Protein AF-A0A1H5YD14-F1 (afdb_monomer)

pLDDT: mean 81.42, std 14.63, range [42.91, 96.88]

Solvent-accessible surface area (backbone atoms only — not comparable to full-atom values): 12191 Å² total; per-residue (Å²): 135,82,78,88,76,83,53,38,38,57,49,43,34,50,49,49,52,51,49,43,42,60,65,37,53,49,52,54,51,52,52,51,52,49,51,55,53,51,67,70,72,76,60,80,76,76,60,84,52,95,90,55,91,63,91,60,54,70,69,57,48,54,52,52,52,50,43,64,66,27,43,70,47,15,54,54,43,47,22,76,24,49,66,11,55,58,46,51,51,59,69,10,60,76,87,41,60,96,45,79,68,69,60,89,94,46,59,66,48,45,49,46,42,66,44,25,59,66,50,18,34,65,56,35,27,49,40,13,44,23,50,29,22,54,72,66,77,42,86,80,52,71,70,62,50,52,54,36,49,53,51,22,50,51,26,41,51,51,20,52,54,30,53,68,56,32,76,76,67,50,71,71,41,47,51,37,21,51,29,15,46,54,48,21,57,48,28,52,37,31,63,53,21,48,54,53,50,54,55,51,54,59,67,71,55,74,63,85,81,69,76,75,74,99,78,83,89,86,131

Nearest PDB structures (foldseek):
  2fic-assembly2_A  TM=2.401E-01  e=9.791E+00  Homo sapiens

Mean predicted aligned error: 9.72 Å

Foldseek 3Di:
DDPDDDFQLVVQLVVLVVVLCVLAVVVLVVLVVVLVVVVVVDDQPQPCPPPDRDNDDSLRSSQVVSCVSQQVSLLVLCLQQVQLVVVQCVVCPPPPPVDGDDDPSHDPSSRSSNCRSVSRSVLSSLLSQLVCLQVVVDPDDPVSLVVLVVLLVVLVVLLVVLVVVCVVPDPSSVSSSVSSVVSNVSSVSNVVSNVVVVVVVVVVPPPV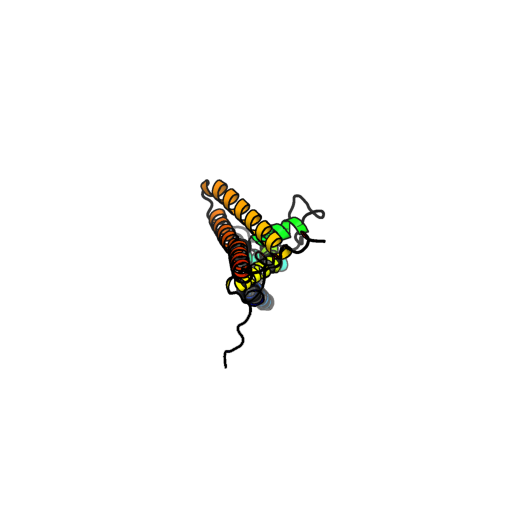VPPDDDDPPDD

Secondary structure (DSSP, 8-state):
-PPPPPPHHHHHHHHHHHHHIIIIIHHHHHHHHHHHHHHHTT-------TT------HHHHHHHHHHHHHHHHHHHHHHH-THHHHHHHHHHTTTTTTSPP--TTS-HHHHHHHHHHHHHHHHHHHHHHHHHHHTTSSPPPHHHHHHHHHHHHHHHHHHHHHHHHHTT--HHHHHHHHHHHHHHHHHTHHHHHHHHHHHHHHHH-SSTT------SS--

Sequence (219 aa):
MRAPRLPFSLLLPALDLALWVFLSLIPVTLYYFGFLADAQEDHRPVAVAQHEQLHVQPQEVAAQQLEVAMDWRSRTLMDINPPALGMETLVSIGPRWPEIWHPDAIALATWRALVYPLYALPAWWLAGIALDALFGRRRLHWLLFAGDIVLFLFCGLMAVAGSMISLQGDAADISRTIGCIVWSLLFAVAPVAWWRQRRRDARRDPLSGEAEPALDRLS

Structure (mmCIF, N/CA/C/O backbone):
data_AF-A0A1H5YD14-F1
#
_entry.id   AF-A0A1H5YD14-F1
#
loop_
_atom_site.group_PDB
_atom_site.id
_atom_site.type_symbol
_atom_site.label_atom_id
_atom_site.label_alt_id
_atom_site.label_comp_id
_atom_site.label_asym_id
_atom_site.label_entity_id
_atom_site.label_seq_id
_atom_site.pdbx_PDB_ins_code
_atom_site.Cartn_x
_atom_site.Cartn_y
_atom_site.Cartn_z
_atom_site.occupancy
_atom_site.B_iso_or_equiv
_atom_site.auth_seq_id
_atom_site.auth_comp_id
_atom_site.auth_asym_id
_atom_site.auth_atom_id
_atom_site.pdbx_PDB_model_num
ATOM 1 N N . MET A 1 1 ? -34.520 -11.232 2.370 1.00 59.44 1 MET A N 1
ATOM 2 C CA . MET A 1 1 ? -33.210 -11.870 2.639 1.00 59.44 1 MET A CA 1
ATOM 3 C C . MET A 1 1 ? -32.131 -10.821 2.404 1.00 59.44 1 MET A C 1
ATOM 5 O O . MET A 1 1 ? -32.158 -10.198 1.352 1.00 59.44 1 MET A O 1
ATOM 9 N N . ARG A 1 2 ? -31.263 -10.516 3.378 1.00 66.69 2 ARG A N 1
ATOM 10 C CA . ARG A 1 2 ? -30.151 -9.570 3.153 1.00 66.69 2 ARG A CA 1
ATOM 11 C C . ARG A 1 2 ? -28.991 -10.349 2.535 1.00 66.69 2 ARG A C 1
ATOM 13 O O . ARG A 1 2 ? -28.583 -11.347 3.117 1.00 66.69 2 ARG A O 1
ATOM 20 N N . ALA A 1 3 ? -28.497 -9.914 1.377 1.00 73.25 3 ALA A N 1
ATOM 21 C CA . ALA A 1 3 ? -27.325 -10.520 0.751 1.00 73.25 3 ALA A CA 1
ATOM 22 C C . ALA A 1 3 ? -26.122 -10.485 1.718 1.00 73.25 3 ALA A C 1
ATOM 24 O O . ALA A 1 3 ? -25.963 -9.487 2.439 1.00 73.25 3 ALA A O 1
ATOM 25 N N . PRO A 1 4 ? -25.291 -11.543 1.763 1.00 79.56 4 PRO A N 1
ATOM 26 C CA . PRO A 1 4 ? -24.082 -11.541 2.575 1.00 79.56 4 PRO A CA 1
ATOM 27 C C . PRO A 1 4 ? -23.170 -10.398 2.115 1.00 79.56 4 PRO A C 1
ATOM 29 O O . PRO A 1 4 ? -22.861 -10.267 0.933 1.00 79.56 4 PRO A O 1
ATOM 32 N N . ARG A 1 5 ? -22.780 -9.523 3.048 1.00 86.56 5 ARG A N 1
ATOM 33 C CA . ARG A 1 5 ? -21.860 -8.414 2.765 1.00 86.56 5 ARG A CA 1
ATOM 34 C C . ARG A 1 5 ? -20.426 -8.918 2.880 1.00 86.56 5 ARG A C 1
ATOM 36 O O . ARG A 1 5 ? -20.075 -9.498 3.904 1.00 86.56 5 ARG A O 1
ATOM 43 N N . LEU A 1 6 ? -19.615 -8.660 1.859 1.00 92.62 6 LEU A N 1
ATOM 44 C CA . LEU A 1 6 ? -18.198 -9.022 1.846 1.00 92.62 6 LEU A CA 1
ATOM 45 C C . LEU A 1 6 ? -17.434 -8.168 2.887 1.00 92.62 6 LEU A C 1
ATOM 47 O O . LEU A 1 6 ? -17.667 -6.954 2.951 1.00 92.62 6 LEU A O 1
ATOM 51 N N . PRO A 1 7 ? -16.589 -8.768 3.749 1.00 94.69 7 PRO A N 1
ATOM 52 C CA . PRO A 1 7 ? -15.842 -8.027 4.767 1.00 94.69 7 PRO A CA 1
ATOM 53 C C . PRO A 1 7 ? -14.763 -7.147 4.127 1.00 94.69 7 PRO A C 1
ATOM 55 O O . PRO A 1 7 ? -14.146 -7.530 3.129 1.00 94.69 7 PRO A O 1
ATOM 58 N N . PHE A 1 8 ? -14.508 -5.976 4.713 1.00 95.19 8 PHE A N 1
ATOM 59 C CA . PHE A 1 8 ? -13.497 -5.046 4.200 1.00 95.19 8 PHE A CA 1
ATOM 60 C C . PHE A 1 8 ? -12.088 -5.638 4.260 1.00 95.19 8 PHE A C 1
ATOM 62 O O . PHE A 1 8 ? -11.283 -5.358 3.375 1.00 95.19 8 PHE A O 1
ATOM 69 N N . SER A 1 9 ? -11.817 -6.517 5.232 1.00 94.88 9 SER A N 1
ATOM 70 C CA . SER A 1 9 ? -10.546 -7.246 5.317 1.00 94.88 9 SER A CA 1
ATOM 71 C C . SER A 1 9 ? -10.243 -8.103 4.085 1.00 94.88 9 SER A C 1
ATOM 73 O O . SER A 1 9 ? -9.085 -8.403 3.837 1.00 94.88 9 SER A O 1
ATOM 75 N N . LEU A 1 10 ? -11.260 -8.531 3.328 1.00 95.12 10 LEU A N 1
ATOM 76 C CA . LEU A 1 10 ? -11.072 -9.265 2.069 1.00 95.12 10 LEU A CA 1
ATOM 77 C C . LEU A 1 10 ? -11.197 -8.347 0.853 1.00 95.12 10 LEU A C 1
ATOM 79 O O . LEU A 1 10 ? -10.477 -8.524 -0.124 1.00 95.12 10 LEU A O 1
ATOM 83 N N . LEU A 1 11 ? -12.096 -7.362 0.921 1.00 96.00 11 LEU A N 1
ATOM 84 C CA . LEU A 1 11 ? -12.351 -6.450 -0.188 1.00 96.00 11 LEU A CA 1
ATOM 85 C C . LEU A 1 11 ? -11.132 -5.580 -0.516 1.00 96.00 11 LEU A C 1
ATOM 87 O O . LEU A 1 11 ? -10.795 -5.458 -1.686 1.00 96.00 11 LEU A O 1
ATOM 91 N N . LEU A 1 12 ? -10.474 -4.984 0.486 1.00 95.31 12 LEU A N 1
ATOM 92 C CA . LEU A 1 12 ? -9.362 -4.059 0.234 1.00 95.31 12 LEU A CA 1
ATOM 93 C C . LEU A 1 12 ? -8.140 -4.747 -0.399 1.00 95.31 12 LEU A C 1
ATOM 95 O O . LEU A 1 12 ? -7.706 -4.269 -1.444 1.00 95.31 12 LEU A O 1
ATOM 99 N N . PRO A 1 13 ? -7.635 -5.889 0.118 1.00 96.12 13 PRO A N 1
ATOM 100 C CA . PRO A 1 13 ? -6.569 -6.626 -0.565 1.00 96.12 13 PRO A CA 1
ATOM 101 C C . PRO A 1 13 ? -6.954 -7.068 -1.981 1.00 96.12 13 PRO A C 1
ATOM 103 O O . PRO A 1 13 ? -6.134 -7.017 -2.888 1.00 96.12 13 PRO A O 1
ATOM 106 N N . ALA A 1 14 ? -8.208 -7.485 -2.195 1.00 96.38 14 ALA A N 1
ATOM 107 C CA . ALA A 1 14 ? -8.670 -7.883 -3.523 1.00 96.38 14 ALA A CA 1
ATOM 108 C C . ALA A 1 14 ? -8.694 -6.704 -4.508 1.00 96.38 14 ALA A C 1
ATOM 110 O O . ALA A 1 14 ? -8.353 -6.880 -5.676 1.00 96.38 14 ALA A O 1
ATOM 111 N N . LEU A 1 15 ? -9.080 -5.509 -4.047 1.00 95.44 15 LEU A N 1
ATOM 112 C CA . LEU A 1 15 ? -9.046 -4.291 -4.855 1.00 95.44 15 LEU A CA 1
ATOM 113 C C . LEU A 1 15 ? -7.612 -3.877 -5.198 1.00 95.44 15 LEU A C 1
ATOM 115 O O . LEU A 1 15 ? -7.365 -3.531 -6.349 1.00 95.44 15 LEU A O 1
ATOM 119 N N . ASP A 1 16 ? -6.680 -3.952 -4.246 1.00 94.69 16 ASP A N 1
ATOM 120 C CA . ASP A 1 16 ? -5.261 -3.675 -4.500 1.00 94.69 16 ASP A CA 1
ATOM 121 C C . ASP A 1 16 ? -4.667 -4.661 -5.517 1.00 94.69 16 ASP A C 1
ATOM 123 O O . ASP A 1 16 ? -4.063 -4.246 -6.503 1.00 94.69 16 ASP A O 1
ATOM 127 N N . LEU A 1 17 ? -4.948 -5.960 -5.373 1.00 95.44 17 LEU A N 1
ATOM 128 C CA . LEU A 1 17 ? -4.532 -6.966 -6.353 1.00 95.44 17 LEU A CA 1
ATOM 129 C C . LEU A 1 17 ? -5.141 -6.718 -7.735 1.00 95.44 17 LEU A C 1
ATOM 131 O O . LEU A 1 17 ? -4.436 -6.817 -8.735 1.00 95.44 17 LEU A O 1
ATOM 135 N N . ALA A 1 18 ? -6.430 -6.380 -7.816 1.00 95.06 18 ALA A N 1
ATOM 136 C CA . ALA A 1 18 ? -7.076 -6.065 -9.089 1.00 95.06 18 ALA A CA 1
ATOM 137 C C . ALA A 1 18 ? -6.447 -4.828 -9.748 1.00 95.06 18 ALA A C 1
ATOM 139 O O . ALA A 1 18 ? -6.186 -4.835 -10.954 1.00 95.06 18 ALA A O 1
ATOM 140 N N . LEU A 1 19 ? -6.159 -3.794 -8.954 1.00 92.56 19 LEU A N 1
ATOM 141 C CA . LEU A 1 19 ? -5.471 -2.594 -9.411 1.00 92.56 19 LEU A CA 1
ATOM 142 C C . LEU A 1 19 ? -4.054 -2.922 -9.892 1.00 92.56 19 LEU A C 1
ATOM 144 O O . LEU A 1 19 ? -3.653 -2.451 -10.950 1.00 92.56 19 LEU A O 1
ATOM 148 N N . TRP A 1 20 ? -3.321 -3.772 -9.176 1.00 93.31 20 TRP A N 1
ATOM 149 C CA . TRP A 1 20 ? -1.994 -4.235 -9.573 1.00 93.31 20 TRP A CA 1
ATOM 150 C C . TRP A 1 20 ? -2.013 -5.037 -10.876 1.00 93.31 20 TRP A C 1
ATOM 152 O O . TRP A 1 20 ? -1.200 -4.779 -11.764 1.00 93.31 20 TRP A O 1
ATOM 162 N N . VAL A 1 21 ? -2.959 -5.967 -11.041 1.00 92.94 21 VAL A N 1
ATOM 163 C CA . VAL A 1 21 ? -3.112 -6.705 -12.303 1.00 92.94 21 VAL A CA 1
ATOM 164 C C . VAL A 1 21 ? -3.369 -5.732 -13.452 1.00 92.94 21 VAL A C 1
ATOM 166 O O . VAL A 1 21 ? -2.739 -5.841 -14.503 1.00 92.94 21 VAL A O 1
ATOM 169 N N . PHE A 1 22 ? -4.252 -4.755 -13.244 1.00 91.50 22 PHE A N 1
ATOM 170 C CA . PHE A 1 22 ? -4.603 -3.773 -14.263 1.00 91.50 22 PHE A CA 1
ATOM 171 C C . PHE A 1 22 ? -3.457 -2.810 -14.600 1.00 91.50 22 PHE A C 1
ATOM 173 O O . PHE A 1 22 ? -3.213 -2.531 -15.773 1.00 91.50 22 PHE A O 1
ATOM 180 N N . LEU A 1 23 ? -2.746 -2.305 -13.590 1.00 88.25 23 LEU A N 1
ATOM 181 C CA . LEU A 1 23 ? -1.693 -1.308 -13.769 1.00 88.25 23 LEU A CA 1
ATOM 182 C C . LEU A 1 23 ? -0.357 -1.917 -14.191 1.00 88.25 23 LEU A C 1
ATOM 184 O O . LEU A 1 23 ? 0.338 -1.286 -14.981 1.00 88.25 23 LEU A O 1
ATOM 188 N N . SER A 1 24 ? -0.009 -3.113 -13.713 1.00 86.31 24 SER A N 1
ATOM 189 C CA . SER A 1 24 ? 1.279 -3.762 -13.989 1.00 86.31 24 SER A CA 1
ATOM 190 C C . SER A 1 24 ? 1.132 -4.939 -14.942 1.00 86.31 24 SER A C 1
ATOM 192 O O . SER A 1 24 ? 1.636 -4.885 -16.061 1.00 86.31 24 SER A O 1
ATOM 194 N N . LEU A 1 25 ? 0.442 -6.009 -14.530 1.00 85.94 25 LEU A N 1
ATOM 195 C CA . LEU A 1 25 ? 0.506 -7.285 -15.253 1.00 85.94 25 LEU A CA 1
ATOM 196 C C . LEU A 1 25 ? -0.058 -7.191 -16.670 1.00 85.94 25 LEU A C 1
ATOM 198 O O . LEU A 1 25 ? 0.568 -7.707 -17.594 1.00 85.94 25 LEU A O 1
ATOM 202 N N . ILE A 1 26 ? -1.199 -6.524 -16.862 1.00 88.62 26 ILE A N 1
ATOM 203 C CA . ILE A 1 26 ? -1.804 -6.370 -18.191 1.00 88.62 26 ILE A CA 1
ATOM 204 C C . ILE A 1 26 ? -0.851 -5.616 -19.133 1.00 88.62 26 ILE A C 1
ATOM 206 O O . ILE A 1 26 ? -0.510 -6.184 -20.169 1.00 88.62 26 ILE A O 1
ATOM 210 N N . PRO A 1 27 ? -0.348 -4.408 -18.803 1.00 82.56 27 PRO A N 1
ATOM 211 C CA . PRO A 1 27 ? 0.615 -3.722 -19.658 1.00 82.56 27 PRO A CA 1
ATOM 212 C C . PRO A 1 27 ? 1.880 -4.532 -19.919 1.00 82.56 27 PRO A C 1
ATOM 214 O O . PRO A 1 27 ? 2.255 -4.661 -21.076 1.00 82.56 27 PRO A O 1
ATOM 217 N N . VAL A 1 28 ? 2.506 -5.119 -18.892 1.00 81.94 28 VAL A N 1
ATOM 218 C CA . VAL A 1 28 ? 3.713 -5.952 -19.066 1.00 81.94 28 VAL A CA 1
ATOM 219 C C . VAL A 1 28 ? 3.452 -7.081 -20.064 1.00 81.94 28 VAL A C 1
ATOM 221 O O . VAL A 1 28 ? 4.249 -7.306 -20.969 1.00 81.94 28 VAL A O 1
ATOM 224 N N . THR A 1 29 ? 2.306 -7.749 -19.935 1.00 84.06 29 THR A N 1
ATOM 225 C CA . THR A 1 29 ? 1.910 -8.858 -20.808 1.00 84.06 29 THR A CA 1
ATOM 226 C C . THR A 1 29 ? 1.660 -8.384 -22.240 1.00 84.06 29 THR A C 1
ATOM 228 O O . THR A 1 29 ? 2.146 -9.002 -23.183 1.00 84.06 29 THR A O 1
ATOM 231 N N . LEU A 1 30 ? 0.946 -7.267 -22.416 1.00 85.62 30 LEU A N 1
ATOM 232 C CA . LEU A 1 30 ? 0.690 -6.679 -23.734 1.00 85.62 30 LEU A CA 1
ATOM 233 C C . LEU A 1 30 ? 1.986 -6.226 -24.417 1.00 85.62 30 LEU A C 1
ATOM 235 O O . LEU A 1 30 ? 2.167 -6.501 -25.598 1.00 85.62 30 LEU A O 1
ATOM 239 N N . TYR A 1 31 ? 2.901 -5.591 -23.680 1.00 78.56 31 TYR A N 1
ATOM 240 C CA . TYR A 1 31 ? 4.213 -5.195 -24.199 1.00 78.56 31 TYR A CA 1
ATOM 241 C C . TYR A 1 31 ? 5.057 -6.406 -24.589 1.00 78.56 31 TYR A C 1
ATOM 243 O O . TYR A 1 31 ? 5.659 -6.410 -25.657 1.00 78.56 31 TYR A O 1
ATOM 251 N N . TYR A 1 32 ? 5.074 -7.447 -23.757 1.00 78.56 32 TYR A N 1
ATOM 252 C CA . TYR A 1 32 ? 5.816 -8.670 -24.044 1.00 78.56 32 TYR A CA 1
ATOM 253 C C . TYR A 1 32 ? 5.309 -9.365 -25.313 1.00 78.56 32 TYR A C 1
ATOM 255 O O . TYR A 1 32 ? 6.105 -9.732 -26.174 1.00 78.56 32 TYR A O 1
ATOM 263 N N . PHE A 1 33 ? 3.988 -9.507 -25.466 1.00 82.38 33 PHE A N 1
ATOM 264 C CA . PHE A 1 33 ? 3.414 -10.107 -26.671 1.00 82.38 33 PHE A CA 1
ATOM 265 C C . PHE A 1 33 ? 3.565 -9.223 -27.910 1.00 82.38 33 PHE A C 1
ATOM 267 O O . PHE A 1 33 ? 3.812 -9.761 -28.984 1.00 82.38 33 PHE A O 1
ATOM 274 N N . GLY A 1 34 ? 3.469 -7.897 -27.767 1.00 80.06 34 GLY A N 1
ATOM 275 C CA . GLY A 1 34 ? 3.762 -6.959 -28.854 1.00 80.06 34 GLY A CA 1
ATOM 276 C C . GLY A 1 34 ? 5.202 -7.103 -29.343 1.00 80.06 34 GLY A C 1
ATOM 277 O O . GLY A 1 34 ? 5.430 -7.312 -30.527 1.00 80.06 34 GLY A O 1
ATOM 278 N N . PHE A 1 35 ? 6.164 -7.133 -28.418 1.00 73.88 35 PHE A N 1
ATOM 279 C CA . PHE A 1 35 ? 7.569 -7.356 -28.752 1.00 73.88 35 PHE A CA 1
ATOM 280 C C . PHE A 1 35 ? 7.810 -8.712 -29.429 1.00 73.88 35 PHE A C 1
ATOM 282 O O . PHE A 1 35 ? 8.570 -8.792 -30.390 1.00 73.88 35 PHE A O 1
ATOM 289 N N . LEU A 1 36 ? 7.174 -9.787 -28.948 1.00 76.62 36 LEU A N 1
ATOM 290 C CA . LEU A 1 36 ? 7.289 -11.104 -29.581 1.00 76.62 36 LEU A CA 1
ATOM 291 C C . LEU A 1 36 ? 6.725 -11.119 -31.005 1.00 76.62 36 LEU A C 1
ATOM 293 O O . LEU A 1 36 ? 7.307 -11.782 -31.860 1.00 76.62 36 LEU A O 1
ATOM 297 N N . ALA A 1 37 ? 5.619 -10.415 -31.252 1.00 79.81 37 ALA A N 1
ATOM 298 C CA . ALA A 1 37 ? 5.043 -10.287 -32.586 1.00 79.81 37 ALA A CA 1
ATOM 299 C C . ALA A 1 37 ? 5.985 -9.508 -33.521 1.00 79.81 37 ALA A C 1
ATOM 301 O O . ALA A 1 37 ? 6.332 -10.012 -34.587 1.00 79.81 37 ALA A O 1
ATOM 302 N N . ASP A 1 38 ? 6.495 -8.356 -33.074 1.00 71.88 38 ASP A N 1
ATOM 303 C CA . ASP A 1 38 ? 7.422 -7.521 -33.852 1.00 71.88 38 ASP A CA 1
ATOM 304 C C . ASP A 1 38 ? 8.747 -8.247 -34.150 1.00 71.88 38 ASP A C 1
ATOM 306 O O . ASP A 1 38 ? 9.309 -8.134 -35.239 1.00 71.88 38 ASP A O 1
ATOM 310 N N . ALA A 1 39 ? 9.246 -9.042 -33.198 1.00 68.94 39 ALA A N 1
ATOM 311 C CA . ALA A 1 39 ? 10.466 -9.828 -33.367 1.00 68.94 39 ALA A CA 1
ATOM 312 C C . ALA A 1 39 ? 10.313 -10.980 -34.379 1.00 68.94 39 ALA A C 1
ATOM 314 O O . ALA A 1 39 ? 11.318 -11.444 -34.920 1.00 68.94 39 ALA A O 1
ATOM 315 N N . GLN A 1 40 ? 9.087 -11.454 -34.631 1.00 70.88 40 GLN A N 1
ATOM 316 C CA . GLN A 1 40 ? 8.805 -12.499 -35.621 1.00 70.88 40 GLN A CA 1
ATOM 317 C C . GLN A 1 40 ? 8.666 -11.956 -37.053 1.00 70.88 40 GLN A C 1
ATOM 319 O O . GLN A 1 40 ? 8.863 -12.723 -37.993 1.00 70.88 40 GLN A O 1
ATOM 324 N N . GLU A 1 41 ? 8.378 -10.662 -37.233 1.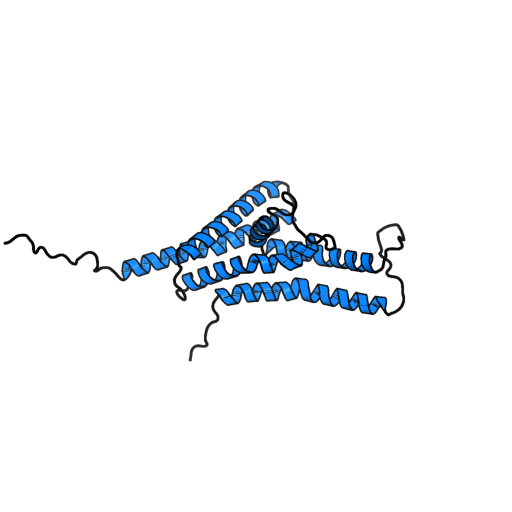00 69.75 41 GLU A N 1
ATOM 325 C CA . GLU A 1 41 ? 8.168 -10.030 -38.550 1.00 69.75 41 GLU A CA 1
ATOM 326 C C . GLU A 1 41 ? 9.453 -9.486 -39.224 1.00 69.75 41 GLU A C 1
ATOM 328 O O . GLU A 1 41 ? 9.395 -8.915 -40.309 1.00 69.75 41 GLU A O 1
ATOM 333 N N . ASP A 1 42 ? 10.635 -9.761 -38.661 1.00 55.62 42 ASP A N 1
ATOM 334 C CA . ASP A 1 42 ? 11.942 -9.647 -39.337 1.00 55.62 42 ASP A CA 1
ATOM 335 C C . ASP A 1 42 ? 12.472 -8.230 -39.643 1.00 55.62 42 ASP A C 1
ATOM 337 O O . ASP A 1 42 ? 13.211 -8.050 -40.609 1.00 55.62 42 ASP A O 1
ATOM 341 N N . HIS A 1 43 ? 12.217 -7.213 -38.807 1.00 50.56 43 HIS A N 1
ATOM 342 C CA . HIS A 1 43 ? 12.961 -5.939 -38.853 1.00 50.56 43 HIS A CA 1
ATOM 343 C C . HIS A 1 43 ? 13.569 -5.594 -37.484 1.00 50.56 43 HIS A C 1
ATOM 345 O O . HIS A 1 43 ? 12.878 -5.470 -36.479 1.00 50.56 43 HIS A O 1
ATOM 351 N N . ARG A 1 44 ? 14.906 -5.463 -37.460 1.00 52.44 44 ARG A N 1
ATOM 352 C CA . ARG A 1 44 ? 15.747 -5.171 -36.283 1.00 52.44 44 ARG A CA 1
ATOM 353 C C . ARG A 1 44 ? 15.088 -4.156 -35.334 1.00 52.44 44 ARG A C 1
ATOM 355 O O . ARG A 1 44 ? 14.704 -3.085 -35.808 1.00 52.44 44 ARG A O 1
ATOM 362 N N . PRO A 1 45 ? 15.044 -4.410 -34.013 1.00 48.62 45 PRO A N 1
ATOM 363 C CA . PRO A 1 45 ? 14.534 -3.429 -33.069 1.00 48.62 45 PRO A CA 1
ATOM 364 C C . PRO A 1 45 ? 15.485 -2.225 -33.044 1.00 48.62 45 PRO A C 1
ATOM 366 O O . PRO A 1 45 ? 16.568 -2.273 -32.463 1.00 48.62 45 PRO A O 1
ATOM 369 N N . VAL A 1 46 ? 15.110 -1.142 -33.725 1.00 48.00 46 VAL A N 1
ATOM 370 C CA . VAL A 1 46 ? 15.823 0.134 -33.643 1.00 48.00 46 VAL A CA 1
ATOM 371 C C . VAL A 1 46 ? 15.425 0.775 -32.320 1.00 48.00 46 VAL A C 1
ATOM 373 O O . VAL A 1 46 ? 14.359 1.377 -32.200 1.00 48.00 46 VAL A O 1
ATOM 376 N N . ALA A 1 47 ? 16.282 0.648 -31.310 1.00 48.03 47 ALA A N 1
ATOM 377 C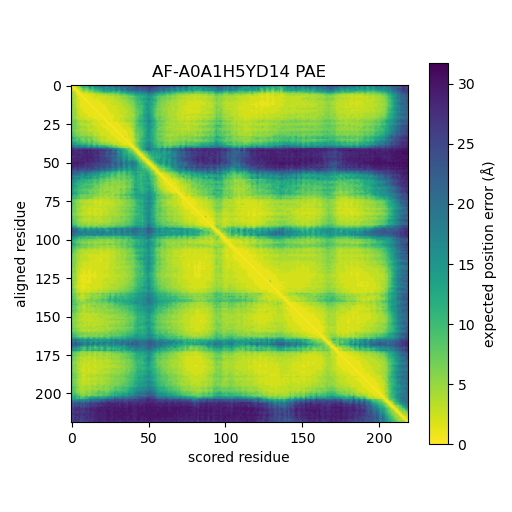 CA . ALA A 1 47 ? 16.212 1.529 -30.157 1.00 48.03 47 ALA A CA 1
ATOM 378 C C . ALA A 1 47 ? 16.550 2.947 -30.639 1.00 48.03 47 ALA A C 1
ATOM 380 O O . ALA A 1 47 ? 17.693 3.245 -30.980 1.00 48.03 47 ALA A O 1
ATOM 381 N N . VAL A 1 48 ? 15.550 3.829 -30.706 1.00 45.00 48 VAL A N 1
ATOM 382 C CA . VAL A 1 48 ? 15.775 5.260 -30.943 1.00 45.00 48 VAL A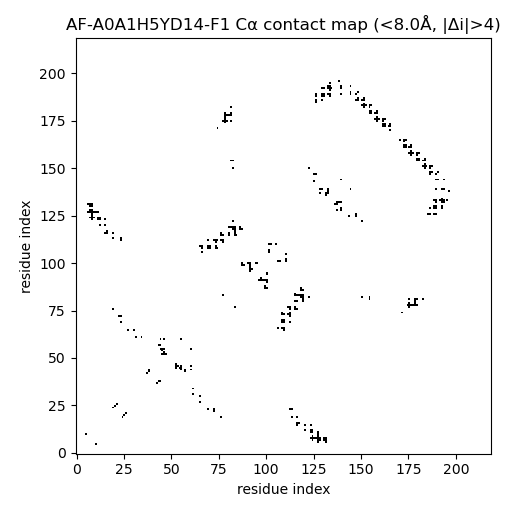 CA 1
ATOM 383 C C . VAL A 1 48 ? 16.257 5.873 -29.628 1.00 45.00 48 VAL A C 1
ATOM 385 O O . VAL A 1 48 ? 15.511 6.544 -28.918 1.00 45.00 48 VAL A O 1
ATOM 388 N N . ALA A 1 49 ? 17.516 5.613 -29.279 1.00 44.53 49 ALA A N 1
ATOM 389 C CA . ALA A 1 49 ? 18.247 6.485 -28.376 1.00 44.53 49 ALA A CA 1
ATOM 390 C C . ALA A 1 49 ? 18.602 7.740 -29.180 1.00 44.53 49 ALA A C 1
ATOM 392 O O . ALA A 1 49 ? 19.162 7.658 -30.274 1.00 44.53 49 ALA A O 1
ATOM 393 N N . GLN A 1 50 ? 18.189 8.903 -28.684 1.00 44.62 50 GLN A N 1
ATOM 394 C CA . GLN A 1 50 ? 18.431 10.190 -29.323 1.00 44.62 50 GLN A CA 1
ATOM 395 C C . GLN A 1 50 ? 19.934 10.327 -29.660 1.00 44.62 50 GLN A C 1
ATOM 397 O O . GLN A 1 50 ? 20.736 10.542 -28.766 1.00 44.62 50 GLN A O 1
ATOM 402 N N . HIS A 1 51 ? 20.272 10.224 -30.953 1.00 42.91 51 HIS A N 1
ATOM 403 C CA . HIS A 1 51 ? 21.545 10.574 -31.620 1.00 42.91 51 HIS A CA 1
ATOM 404 C C . HIS A 1 51 ? 22.587 9.492 -31.989 1.00 42.91 51 HIS A C 1
ATOM 406 O O . HIS A 1 51 ? 23.456 9.829 -32.788 1.00 42.91 51 HIS A O 1
ATOM 412 N N . GLU A 1 52 ? 22.487 8.211 -31.612 1.00 48.00 52 GLU A N 1
ATOM 413 C CA . GLU A 1 52 ? 23.408 7.177 -32.145 1.00 48.00 52 GLU A CA 1
ATOM 414 C C . GLU A 1 52 ? 22.715 5.834 -32.420 1.00 48.00 52 GLU A C 1
ATOM 416 O O . GLU A 1 52 ? 22.007 5.288 -31.575 1.00 48.00 52 GLU A O 1
ATOM 421 N N . GLN A 1 53 ? 22.936 5.276 -33.618 1.00 46.44 53 GLN A N 1
ATOM 422 C CA . GLN A 1 53 ? 22.485 3.932 -33.995 1.00 46.44 53 GLN A CA 1
ATOM 423 C C . GLN A 1 53 ? 23.371 2.873 -33.325 1.00 46.44 53 GLN A C 1
ATOM 425 O O . GLN A 1 53 ? 24.237 2.268 -33.957 1.00 46.44 53 GLN A O 1
ATOM 430 N N . LEU A 1 54 ? 23.161 2.637 -32.034 1.00 52.66 54 LEU A N 1
ATOM 431 C CA . LEU A 1 54 ? 23.763 1.504 -31.339 1.00 52.66 54 LEU A CA 1
ATOM 432 C C . LEU A 1 54 ? 23.057 0.211 -31.772 1.00 52.66 54 LEU A C 1
ATOM 434 O O . LEU A 1 54 ? 21.829 0.119 -31.764 1.00 52.66 54 LEU A O 1
ATOM 438 N N . HIS A 1 55 ? 23.829 -0.803 -32.173 1.00 52.91 55 HIS A N 1
ATOM 439 C CA . HIS A 1 55 ? 23.327 -2.175 -32.294 1.00 52.91 55 HIS A CA 1
ATOM 440 C C . HIS A 1 55 ? 23.071 -2.715 -30.885 1.00 52.91 55 HIS A C 1
ATOM 442 O O . HIS A 1 55 ? 23.942 -3.328 -30.277 1.00 52.91 55 HIS A O 1
ATOM 448 N N . VAL A 1 56 ? 21.885 -2.429 -30.359 1.00 55.88 56 VAL A N 1
ATOM 449 C CA . VAL A 1 56 ? 21.417 -2.934 -29.068 1.00 55.88 56 VAL A CA 1
ATOM 450 C C . VAL A 1 56 ? 20.903 -4.359 -29.268 1.00 55.88 56 VAL A C 1
ATOM 452 O O . VAL A 1 56 ? 20.195 -4.638 -30.243 1.00 55.88 56 VAL A O 1
ATOM 455 N N . GLN A 1 57 ? 21.272 -5.284 -28.380 1.00 62.78 57 GLN A N 1
ATOM 456 C CA . GLN A 1 57 ? 20.766 -6.652 -28.474 1.00 62.78 57 GLN A CA 1
ATOM 457 C C . GLN A 1 57 ? 19.238 -6.644 -28.284 1.00 62.78 57 GLN A C 1
ATOM 459 O O . GLN A 1 57 ? 18.742 -5.916 -27.426 1.00 62.78 57 GLN A O 1
ATOM 464 N N . PRO A 1 58 ? 18.454 -7.465 -29.008 1.00 62.59 58 PRO A N 1
ATOM 465 C CA . PRO A 1 58 ? 16.991 -7.470 -28.886 1.00 62.59 58 PRO A CA 1
ATOM 466 C C . PRO A 1 58 ? 16.480 -7.636 -27.444 1.00 62.59 58 PRO A C 1
ATOM 468 O O . PRO A 1 58 ? 15.455 -7.069 -27.077 1.00 62.59 58 PRO A O 1
ATOM 471 N N . GLN A 1 59 ? 17.223 -8.371 -26.609 1.00 64.62 59 GLN A N 1
ATOM 472 C CA . GLN A 1 59 ? 16.918 -8.559 -25.187 1.00 64.62 59 GLN A CA 1
ATOM 473 C C . GLN A 1 59 ? 17.068 -7.265 -24.372 1.00 64.62 59 GLN A C 1
ATOM 475 O O . GLN A 1 59 ? 16.254 -6.991 -23.492 1.00 64.62 59 GLN A O 1
ATOM 480 N N . GLU A 1 60 ? 18.073 -6.451 -24.690 1.00 67.19 60 GLU A N 1
ATOM 481 C CA . GLU A 1 60 ? 18.325 -5.161 -24.043 1.00 67.19 60 GLU A CA 1
ATOM 482 C C . GLU A 1 60 ? 17.255 -4.135 -24.452 1.00 67.19 60 GLU A C 1
ATOM 484 O O . GLU A 1 60 ? 16.766 -3.395 -23.602 1.00 67.19 60 GLU A O 1
ATOM 489 N N . VAL A 1 61 ? 16.800 -4.151 -25.716 1.00 67.38 61 VAL A N 1
ATOM 490 C CA . VAL A 1 61 ? 15.708 -3.269 -26.178 1.00 67.38 61 VAL A CA 1
ATOM 491 C C . VAL A 1 61 ? 14.390 -3.595 -25.474 1.00 67.38 61 VAL A C 1
ATOM 493 O O . VAL A 1 61 ? 13.696 -2.685 -25.019 1.00 67.38 61 VAL A O 1
ATOM 496 N N . ALA A 1 62 ? 14.049 -4.881 -25.343 1.00 67.56 62 ALA A N 1
ATOM 497 C CA . ALA A 1 62 ? 12.843 -5.305 -24.634 1.00 67.56 62 ALA A CA 1
ATOM 498 C C . ALA A 1 62 ? 12.873 -4.885 -23.155 1.00 67.56 62 ALA A C 1
ATOM 500 O O . ALA A 1 62 ? 11.883 -4.365 -22.638 1.00 67.56 62 ALA A O 1
ATOM 501 N N . ALA A 1 63 ? 14.018 -5.062 -22.487 1.00 70.12 63 ALA A N 1
ATOM 502 C CA . ALA A 1 63 ? 14.203 -4.648 -21.099 1.00 70.12 63 ALA A CA 1
ATOM 503 C C . ALA A 1 63 ? 14.076 -3.125 -20.930 1.00 70.12 63 ALA A C 1
ATOM 505 O O . ALA A 1 63 ? 13.375 -2.664 -20.030 1.00 70.12 63 ALA A O 1
ATOM 506 N N . GLN A 1 6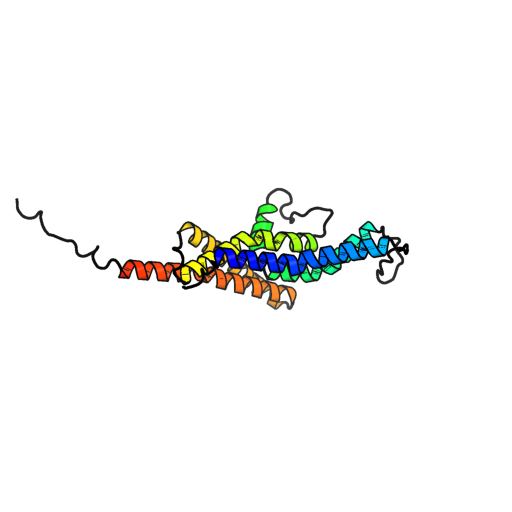4 ? 14.675 -2.347 -21.834 1.00 71.25 64 GLN A N 1
ATOM 507 C CA . GLN A 1 64 ? 14.641 -0.886 -21.787 1.00 71.25 64 GLN A CA 1
ATOM 508 C C . GLN A 1 64 ? 13.236 -0.324 -22.062 1.00 71.25 64 GLN A C 1
ATOM 510 O O . GLN A 1 64 ? 12.791 0.607 -21.392 1.00 71.25 64 GLN A O 1
ATOM 515 N N . GLN A 1 65 ? 12.491 -0.902 -23.010 1.00 70.62 65 GLN A N 1
ATOM 516 C CA . GLN A 1 65 ? 11.102 -0.496 -23.252 1.00 70.62 65 GLN A CA 1
ATOM 517 C C . GLN A 1 65 ? 10.180 -0.863 -22.087 1.00 70.62 65 GLN A C 1
ATOM 519 O O . GLN A 1 65 ? 9.312 -0.070 -21.712 1.00 70.62 65 GLN A O 1
ATOM 524 N N . LEU A 1 66 ? 10.387 -2.040 -21.489 1.00 73.62 66 LEU A N 1
ATOM 525 C CA . LEU A 1 66 ? 9.672 -2.449 -20.287 1.00 73.62 66 LEU A CA 1
ATOM 526 C C . LEU A 1 66 ? 9.942 -1.478 -19.133 1.00 73.62 66 LEU A C 1
ATOM 528 O O . LEU A 1 66 ? 9.006 -1.086 -18.442 1.00 73.62 66 LEU A O 1
ATOM 532 N N . GLU A 1 67 ? 11.189 -1.052 -18.951 1.00 77.81 67 GLU A N 1
ATOM 533 C CA . GLU A 1 67 ? 11.575 -0.077 -17.932 1.00 77.81 67 GLU A CA 1
ATOM 534 C C . GLU A 1 67 ? 10.866 1.269 -18.128 1.00 77.81 67 GLU A C 1
ATOM 536 O O . GLU A 1 67 ? 10.225 1.757 -17.199 1.00 77.81 67 GLU A O 1
ATOM 541 N N . VAL A 1 68 ? 10.868 1.827 -19.344 1.00 74.31 68 VAL A N 1
ATOM 542 C CA . VAL A 1 68 ? 10.154 3.083 -19.646 1.00 74.31 68 VAL A CA 1
ATOM 543 C C . VAL A 1 68 ? 8.648 2.941 -19.407 1.00 74.31 68 VAL A C 1
ATOM 545 O O . VAL A 1 68 ? 8.009 3.829 -18.836 1.00 74.31 68 VAL A O 1
ATOM 548 N N . ALA A 1 69 ? 8.060 1.811 -19.810 1.00 73.38 69 ALA A N 1
ATOM 549 C CA . ALA A 1 69 ? 6.647 1.542 -19.580 1.00 73.38 69 ALA A CA 1
ATOM 550 C C . ALA A 1 69 ? 6.323 1.397 -18.085 1.00 73.38 69 ALA A C 1
ATOM 552 O O . ALA A 1 69 ? 5.222 1.765 -17.665 1.00 73.38 69 ALA A O 1
ATOM 553 N N . MET A 1 70 ? 7.244 0.855 -17.290 1.00 79.38 70 MET A N 1
ATOM 554 C CA . MET A 1 70 ? 7.043 0.605 -15.867 1.00 79.38 70 MET A CA 1
ATOM 555 C C . MET A 1 70 ? 7.429 1.785 -14.980 1.00 79.38 70 MET A C 1
ATOM 557 O O . MET A 1 70 ? 6.882 1.866 -13.889 1.00 79.38 70 MET A O 1
ATOM 561 N N . ASP A 1 71 ? 8.269 2.728 -15.414 1.00 79.38 71 ASP A N 1
ATOM 562 C CA . ASP A 1 71 ? 8.735 3.824 -14.551 1.00 79.38 71 ASP A CA 1
ATOM 563 C C . ASP A 1 71 ? 7.573 4.660 -13.986 1.00 79.38 71 ASP A C 1
ATOM 565 O O . ASP A 1 71 ? 7.401 4.759 -12.770 1.00 79.38 71 ASP A O 1
ATOM 569 N N . TRP A 1 72 ? 6.681 5.174 -14.837 1.00 75.44 72 TRP A N 1
ATOM 570 C CA . TRP A 1 72 ? 5.543 5.984 -14.373 1.00 75.44 72 TRP A CA 1
ATOM 571 C C . TRP A 1 72 ? 4.526 5.178 -13.543 1.00 75.44 72 TRP A C 1
ATOM 573 O O . TRP A 1 72 ? 3.919 5.693 -12.596 1.00 75.44 72 TRP A O 1
ATOM 583 N N . ARG A 1 73 ? 4.357 3.891 -13.867 1.00 82.94 73 ARG A N 1
ATOM 584 C CA . ARG A 1 73 ? 3.476 2.967 -13.136 1.00 82.94 73 ARG A CA 1
ATOM 585 C C . ARG A 1 73 ? 4.048 2.627 -11.770 1.00 82.94 73 ARG A C 1
ATOM 587 O O . ARG A 1 73 ? 3.302 2.586 -10.796 1.00 82.94 73 ARG A O 1
ATOM 594 N N . SER A 1 74 ? 5.364 2.440 -11.694 1.00 84.31 74 SER A N 1
ATOM 595 C CA . SER A 1 74 ? 6.084 2.151 -10.460 1.00 84.31 74 SER A CA 1
ATOM 596 C C . SER A 1 74 ? 5.859 3.263 -9.449 1.00 84.31 74 SER A C 1
ATOM 598 O O . SER A 1 74 ? 5.458 2.972 -8.329 1.00 84.31 74 SER A O 1
ATOM 600 N N . ARG A 1 75 ? 5.962 4.533 -9.866 1.00 85.50 75 ARG A N 1
ATOM 601 C CA . ARG A 1 75 ? 5.711 5.689 -8.993 1.00 85.50 75 ARG A CA 1
ATOM 602 C C . ARG A 1 75 ? 4.291 5.671 -8.442 1.00 85.50 75 ARG A C 1
ATOM 604 O O . ARG A 1 75 ? 4.101 5.755 -7.237 1.00 85.50 75 ARG A O 1
ATOM 611 N N . THR A 1 76 ? 3.307 5.442 -9.310 1.00 88.44 76 THR A N 1
ATOM 612 C CA . THR A 1 76 ? 1.895 5.360 -8.906 1.00 88.44 76 THR A CA 1
ATOM 613 C C . THR A 1 76 ? 1.661 4.233 -7.895 1.00 88.44 76 THR A C 1
ATOM 615 O O . THR A 1 76 ? 0.998 4.430 -6.880 1.00 88.44 76 THR A O 1
ATOM 618 N N . LEU A 1 77 ? 2.223 3.047 -8.139 1.00 90.25 77 LEU A N 1
ATOM 619 C CA . LEU A 1 77 ? 2.081 1.903 -7.237 1.00 90.25 77 LEU A CA 1
ATOM 620 C C . LEU A 1 77 ? 2.813 2.116 -5.915 1.00 90.25 77 LEU A C 1
ATOM 622 O O . LEU A 1 77 ? 2.299 1.704 -4.879 1.00 90.25 77 LEU A O 1
ATOM 626 N N . MET A 1 78 ? 3.967 2.783 -5.936 1.00 88.38 78 MET A N 1
ATOM 627 C CA . MET A 1 78 ? 4.689 3.184 -4.730 1.00 88.38 78 MET A CA 1
ATOM 628 C C . MET A 1 78 ? 3.884 4.181 -3.892 1.00 88.38 78 MET A C 1
ATOM 630 O O . MET A 1 78 ? 3.807 4.025 -2.676 1.00 88.38 78 MET A O 1
ATOM 634 N N . ASP A 1 79 ? 3.248 5.159 -4.535 1.00 89.69 79 ASP A N 1
ATOM 635 C CA . ASP A 1 79 ? 2.474 6.206 -3.863 1.00 89.69 79 ASP A CA 1
ATOM 636 C C . ASP A 1 79 ? 1.155 5.685 -3.280 1.00 89.69 79 ASP A C 1
ATOM 638 O O . ASP A 1 79 ? 0.695 6.174 -2.249 1.00 89.69 79 ASP A O 1
ATOM 642 N N . ILE A 1 80 ? 0.559 4.661 -3.899 1.00 92.06 80 ILE A N 1
ATOM 643 C CA . ILE A 1 80 ? -0.639 3.984 -3.378 1.00 92.06 80 ILE A CA 1
ATOM 644 C C . ILE A 1 80 ? -0.282 2.987 -2.270 1.00 92.06 80 ILE A C 1
ATOM 646 O O . ILE A 1 80 ? -1.080 2.788 -1.354 1.00 92.06 80 ILE A O 1
ATOM 650 N N . ASN A 1 81 ? 0.924 2.409 -2.298 1.00 94.69 81 ASN A N 1
ATOM 651 C CA . ASN A 1 81 ? 1.381 1.401 -1.341 1.00 94.69 81 ASN A CA 1
ATOM 652 C C . ASN A 1 81 ? 2.574 1.819 -0.440 1.00 94.69 81 ASN A C 1
ATOM 654 O O . ASN A 1 81 ? 3.489 1.015 -0.261 1.00 94.69 81 ASN A O 1
ATOM 658 N N . PRO A 1 82 ? 2.580 2.999 0.222 1.00 92.50 82 PRO A N 1
ATOM 659 C CA . PRO A 1 82 ? 3.634 3.395 1.159 1.00 92.50 82 PRO A CA 1
ATOM 660 C C . PRO A 1 82 ? 4.007 2.361 2.231 1.00 92.50 82 PRO A C 1
ATOM 662 O O . PRO A 1 82 ? 5.198 2.241 2.523 1.00 92.50 82 PRO A O 1
ATOM 665 N N . PRO A 1 83 ? 3.074 1.570 2.811 1.00 94.50 83 PRO A N 1
ATOM 666 C CA . PRO A 1 83 ? 3.447 0.534 3.776 1.00 94.50 83 PRO A CA 1
ATOM 667 C C . PRO A 1 83 ? 4.445 -0.499 3.230 1.00 94.50 83 PRO A C 1
ATOM 669 O O . PRO A 1 83 ? 5.213 -1.074 4.002 1.00 94.50 83 PRO A O 1
ATOM 672 N N . ALA A 1 84 ? 4.488 -0.703 1.908 1.00 94.38 84 ALA A N 1
ATOM 673 C CA . ALA A 1 84 ? 5.439 -1.601 1.266 1.00 94.38 84 ALA A CA 1
ATOM 674 C C . ALA A 1 84 ? 6.900 -1.179 1.476 1.00 94.38 84 ALA A C 1
ATOM 676 O O . ALA A 1 84 ? 7.765 -2.049 1.512 1.00 94.38 84 ALA A O 1
ATOM 677 N N . LEU A 1 85 ? 7.183 0.115 1.686 1.00 90.56 85 LEU A N 1
ATOM 678 C CA . LEU A 1 85 ? 8.533 0.603 1.995 1.00 90.56 85 LEU A CA 1
ATOM 679 C C . LEU A 1 85 ? 9.086 -0.023 3.279 1.00 90.56 85 LEU A C 1
ATOM 681 O O . LEU A 1 85 ? 10.264 -0.370 3.344 1.00 90.56 85 LEU A O 1
ATOM 685 N N . GLY A 1 86 ? 8.234 -0.212 4.292 1.00 89.62 86 GLY A N 1
ATOM 686 C CA . GLY A 1 86 ? 8.625 -0.881 5.532 1.00 89.62 86 GLY A CA 1
ATOM 687 C C . GLY A 1 86 ? 9.030 -2.333 5.277 1.00 89.62 86 GLY A C 1
ATOM 688 O O . GLY A 1 86 ? 10.076 -2.776 5.741 1.00 89.62 86 GLY A O 1
ATOM 689 N N . MET A 1 87 ? 8.248 -3.057 4.474 1.00 90.31 87 MET A N 1
ATOM 690 C CA . MET A 1 87 ? 8.554 -4.443 4.104 1.00 90.31 87 MET A CA 1
ATOM 691 C C . MET A 1 87 ? 9.788 -4.553 3.204 1.00 90.31 87 MET A C 1
ATOM 693 O O . MET A 1 87 ? 10.619 -5.424 3.432 1.00 90.31 87 MET A O 1
ATOM 697 N N . GLU A 1 88 ? 9.953 -3.657 2.229 1.00 90.56 88 GLU A N 1
ATOM 698 C CA . GLU A 1 88 ? 11.152 -3.590 1.385 1.00 90.56 88 GLU A CA 1
ATOM 699 C C . GLU A 1 88 ? 12.408 -3.365 2.236 1.00 90.56 88 GLU A C 1
ATOM 701 O O . GLU A 1 88 ? 13.413 -4.051 2.047 1.00 90.56 88 GLU A O 1
ATOM 706 N N . THR A 1 89 ? 12.321 -2.461 3.217 1.00 87.44 89 THR A N 1
ATOM 707 C CA . THR A 1 89 ? 13.388 -2.215 4.195 1.00 87.44 89 THR A CA 1
ATOM 708 C C . THR A 1 89 ? 13.713 -3.505 4.942 1.00 87.44 89 THR A C 1
ATOM 710 O O . THR A 1 89 ? 14.862 -3.930 4.932 1.00 87.44 89 THR A O 1
ATOM 713 N N . LEU A 1 90 ? 12.708 -4.173 5.521 1.00 88.12 90 LEU A N 1
ATOM 714 C CA . LEU A 1 90 ? 12.890 -5.412 6.286 1.00 88.12 90 LEU A CA 1
ATOM 715 C C . LEU A 1 90 ? 13.505 -6.547 5.457 1.00 88.12 90 LEU A C 1
ATOM 717 O O . LEU A 1 90 ? 14.389 -7.240 5.949 1.00 88.12 90 LEU A O 1
ATOM 721 N N . VAL A 1 91 ? 13.067 -6.725 4.208 1.00 86.88 91 VAL A N 1
ATOM 722 C CA . VAL A 1 91 ? 13.601 -7.750 3.293 1.00 86.88 91 VAL A CA 1
ATOM 723 C C . VAL A 1 91 ? 15.039 -7.432 2.868 1.00 86.88 91 VAL A C 1
ATOM 725 O O . VAL A 1 91 ? 15.825 -8.343 2.622 1.00 86.88 91 VAL A O 1
ATOM 728 N N . SER A 1 92 ? 15.405 -6.150 2.816 1.00 86.25 92 SER A N 1
ATOM 729 C CA . SER A 1 92 ? 16.756 -5.708 2.447 1.00 86.25 92 SER A CA 1
ATOM 730 C C . SER A 1 92 ? 17.754 -5.761 3.614 1.00 86.25 92 SER A C 1
ATOM 732 O O . SER A 1 92 ? 18.965 -5.707 3.379 1.00 86.25 92 SER A O 1
ATOM 734 N N . ILE A 1 93 ? 17.285 -5.900 4.865 1.00 85.38 93 ILE A N 1
ATOM 735 C CA . ILE A 1 93 ? 18.158 -6.073 6.037 1.00 85.38 93 ILE A CA 1
ATOM 736 C C . ILE A 1 93 ? 18.941 -7.377 5.888 1.00 85.38 93 ILE A C 1
ATOM 738 O O . ILE A 1 93 ? 18.375 -8.467 5.925 1.00 85.38 93 ILE A O 1
ATOM 742 N N . GLY A 1 94 ? 20.262 -7.257 5.772 1.00 79.06 94 GLY A N 1
ATOM 743 C CA . GLY A 1 94 ? 21.180 -8.386 5.642 1.00 79.06 94 GLY A CA 1
ATOM 744 C C . GLY A 1 94 ? 21.777 -8.502 4.240 1.00 79.06 94 GLY A C 1
ATOM 745 O O . GLY A 1 94 ? 22.967 -8.236 4.105 1.00 79.06 94 GLY A O 1
ATOM 746 N N . PRO A 1 95 ? 21.001 -8.868 3.199 1.00 71.69 95 PRO A N 1
ATOM 747 C CA . PRO A 1 95 ? 21.546 -9.184 1.880 1.00 71.69 95 PRO A CA 1
ATOM 748 C C . PRO A 1 95 ? 22.314 -8.038 1.224 1.00 71.69 95 PRO A C 1
ATOM 750 O O . PRO A 1 95 ? 23.304 -8.296 0.545 1.00 71.69 95 PRO A O 1
ATOM 753 N N . ARG A 1 96 ? 21.831 -6.795 1.371 1.00 69.25 96 ARG A N 1
ATOM 754 C CA . ARG A 1 96 ? 22.376 -5.628 0.656 1.00 69.25 96 ARG A CA 1
ATOM 755 C C . ARG A 1 96 ? 22.348 -4.315 1.446 1.00 69.25 96 ARG A C 1
ATOM 757 O O . ARG A 1 96 ? 22.756 -3.301 0.902 1.00 69.25 96 ARG A O 1
ATOM 764 N N . TRP A 1 97 ? 21.937 -4.309 2.720 1.00 67.50 97 TRP A N 1
ATOM 765 C CA . TRP A 1 97 ? 21.865 -3.078 3.523 1.00 67.50 97 TRP A CA 1
ATOM 766 C C . TRP A 1 97 ? 23.185 -2.278 3.489 1.00 67.50 97 TRP A C 1
ATOM 768 O O . TRP A 1 97 ? 24.237 -2.857 3.772 1.00 67.50 97 TRP A O 1
ATOM 778 N N . PRO A 1 98 ? 23.161 -0.961 3.205 1.00 70.06 98 PRO A N 1
ATOM 779 C CA . PRO A 1 98 ? 21.996 -0.063 3.144 1.00 70.06 98 PRO A CA 1
ATOM 780 C C . PRO A 1 98 ? 21.276 0.002 1.786 1.00 70.06 98 PRO A C 1
ATOM 782 O O . PRO A 1 98 ? 20.310 0.749 1.646 1.00 70.06 98 PRO A O 1
ATOM 785 N N . GLU A 1 99 ? 21.730 -0.746 0.787 1.00 78.88 99 GLU A N 1
ATOM 786 C CA . GLU A 1 99 ? 21.093 -0.810 -0.524 1.00 78.88 99 GLU A CA 1
ATOM 787 C C . GLU A 1 99 ? 19.837 -1.686 -0.502 1.00 78.88 99 GLU A C 1
ATOM 789 O O . GLU A 1 99 ? 19.672 -2.605 0.308 1.00 78.88 99 GLU A O 1
ATOM 794 N N . ILE A 1 100 ? 18.932 -1.384 -1.427 1.00 84.94 100 ILE A N 1
ATOM 795 C CA . ILE A 1 100 ? 17.650 -2.066 -1.555 1.00 84.94 100 ILE A CA 1
ATOM 796 C C . ILE A 1 100 ? 17.844 -3.324 -2.384 1.00 84.94 100 ILE A C 1
ATOM 798 O O . ILE A 1 100 ? 18.396 -3.282 -3.484 1.00 84.94 100 ILE A O 1
ATOM 802 N N . TRP A 1 101 ? 17.375 -4.455 -1.863 1.00 86.81 101 TRP A N 1
ATOM 803 C CA . TRP A 1 101 ? 17.489 -5.711 -2.582 1.00 86.81 101 TRP A CA 1
ATOM 804 C C . TRP A 1 101 ? 16.499 -5.777 -3.754 1.00 86.81 101 TRP A C 1
ATOM 806 O O . TRP A 1 101 ? 15.289 -5.608 -3.582 1.00 86.81 101 TRP A O 1
ATOM 816 N N . HIS A 1 102 ? 17.019 -6.084 -4.940 1.00 88.12 102 HIS A N 1
ATOM 817 C CA . HIS A 1 102 ? 16.253 -6.474 -6.119 1.00 88.12 102 HIS A CA 1
ATOM 818 C C . HIS A 1 102 ? 17.095 -7.417 -6.999 1.00 88.12 102 HIS A C 1
ATOM 820 O O . HIS A 1 102 ? 18.322 -7.433 -6.871 1.00 88.12 102 HIS A O 1
ATOM 826 N N . PRO A 1 103 ? 16.478 -8.212 -7.889 1.00 85.88 103 PRO A N 1
ATOM 827 C CA . PRO A 1 103 ? 17.216 -9.009 -8.866 1.00 85.88 103 PRO A CA 1
ATOM 828 C C . PRO A 1 103 ? 18.010 -8.124 -9.836 1.00 85.88 103 PRO A C 1
ATOM 830 O O . PRO A 1 103 ? 17.451 -7.181 -10.392 1.00 85.88 103 PRO A O 1
ATOM 833 N N . ASP A 1 104 ? 19.274 -8.465 -10.102 1.00 83.38 104 ASP A N 1
ATOM 834 C CA . ASP A 1 104 ? 20.171 -7.647 -10.943 1.00 83.38 104 ASP A CA 1
ATOM 835 C C . ASP A 1 104 ? 19.701 -7.539 -12.405 1.00 83.38 104 ASP A C 1
ATOM 837 O O . ASP A 1 104 ? 19.998 -6.568 -13.091 1.00 83.38 104 ASP A O 1
ATOM 841 N N . ALA A 1 105 ? 18.922 -8.516 -12.877 1.00 81.62 105 ALA A N 1
ATOM 842 C CA . ALA A 1 105 ? 18.355 -8.529 -14.226 1.00 81.62 105 ALA A CA 1
ATOM 843 C C . ALA A 1 105 ? 17.135 -7.602 -14.400 1.00 81.62 105 ALA A C 1
ATOM 845 O O . ALA A 1 105 ? 16.606 -7.491 -15.505 1.00 81.62 105 ALA A O 1
ATOM 846 N N . ILE A 1 106 ? 16.635 -6.988 -13.322 1.00 82.56 106 ILE A N 1
ATOM 847 C CA . ILE A 1 106 ? 15.413 -6.182 -13.333 1.00 82.56 106 ILE A CA 1
ATOM 848 C C . ILE A 1 106 ? 15.719 -4.818 -12.718 1.00 82.56 106 ILE A C 1
ATOM 850 O O . ILE A 1 106 ? 16.186 -4.733 -11.583 1.00 82.56 106 ILE A O 1
ATOM 854 N N . ALA A 1 107 ? 15.399 -3.745 -13.444 1.00 85.19 107 ALA A N 1
ATOM 855 C CA . ALA A 1 107 ? 15.503 -2.385 -12.926 1.00 85.19 107 ALA A CA 1
ATOM 856 C C . ALA A 1 107 ? 14.683 -2.218 -11.634 1.00 85.19 107 ALA A C 1
ATOM 858 O O . ALA A 1 107 ? 13.572 -2.744 -11.512 1.00 85.19 107 ALA A O 1
ATOM 859 N N . LEU A 1 108 ? 15.198 -1.442 -10.677 1.00 85.94 108 LEU A N 1
ATOM 860 C CA . LEU A 1 108 ? 14.564 -1.257 -9.368 1.00 85.94 108 LEU A CA 1
ATOM 861 C C . LEU A 1 108 ? 13.114 -0.753 -9.480 1.00 85.94 108 LEU A C 1
ATOM 863 O O . LEU A 1 108 ? 12.240 -1.238 -8.766 1.00 85.94 108 LEU A O 1
ATOM 867 N N . ALA A 1 109 ? 12.835 0.185 -10.389 1.00 84.94 109 ALA A N 1
ATOM 868 C CA . ALA A 1 109 ? 11.483 0.698 -10.623 1.00 84.94 109 ALA A CA 1
ATOM 869 C C . ALA A 1 109 ? 10.515 -0.423 -11.045 1.00 84.94 109 ALA A C 1
ATOM 871 O O . ALA A 1 109 ? 9.438 -0.582 -10.464 1.00 84.94 109 ALA A O 1
ATOM 872 N N . THR A 1 110 ? 10.936 -1.262 -11.993 1.00 85.81 110 THR A N 1
ATOM 873 C CA . THR A 1 110 ? 10.182 -2.436 -12.447 1.00 85.81 110 THR A CA 1
ATOM 874 C C . THR A 1 110 ? 9.976 -3.438 -11.315 1.00 85.81 110 THR A C 1
ATOM 876 O O . THR A 1 110 ? 8.860 -3.909 -11.110 1.00 85.81 110 THR A O 1
ATOM 879 N N . TRP A 1 111 ? 11.019 -3.728 -10.532 1.00 89.12 111 TRP A N 1
ATOM 880 C CA . TRP A 1 111 ? 10.917 -4.616 -9.374 1.00 89.12 111 TRP A CA 1
ATOM 881 C C . TRP A 1 111 ? 9.866 -4.121 -8.375 1.00 89.12 111 TRP A C 1
ATOM 883 O O . TRP A 1 111 ? 8.961 -4.866 -7.999 1.00 89.12 111 TRP A O 1
ATOM 893 N N . ARG A 1 112 ? 9.917 -2.836 -8.014 1.00 89.94 112 ARG A N 1
ATOM 894 C CA . ARG A 1 112 ? 8.961 -2.207 -7.095 1.00 89.94 112 ARG A CA 1
ATOM 895 C C . ARG A 1 112 ? 7.531 -2.233 -7.625 1.00 89.94 112 ARG A C 1
ATOM 897 O O . ARG A 1 112 ? 6.625 -2.578 -6.872 1.00 89.94 112 ARG A O 1
ATOM 904 N N . ALA A 1 113 ? 7.324 -1.965 -8.916 1.00 88.94 113 ALA A N 1
ATOM 905 C CA . ALA A 1 113 ? 6.010 -2.067 -9.563 1.00 88.94 113 ALA A CA 1
ATOM 906 C C . ALA A 1 113 ? 5.401 -3.482 -9.493 1.00 88.94 113 ALA A C 1
ATOM 908 O O . ALA A 1 113 ? 4.179 -3.646 -9.572 1.00 88.94 113 ALA A O 1
ATOM 909 N N . LEU A 1 114 ? 6.240 -4.512 -9.357 1.00 88.88 114 LEU A N 1
ATOM 910 C CA . LEU A 1 114 ? 5.804 -5.898 -9.224 1.00 88.88 114 LEU A CA 1
ATOM 911 C C . LEU A 1 114 ? 5.544 -6.287 -7.767 1.00 88.88 114 LEU A C 1
ATOM 913 O O . LEU A 1 114 ? 4.545 -6.949 -7.497 1.00 88.88 114 LEU A O 1
ATOM 917 N N . VAL A 1 115 ? 6.407 -5.882 -6.830 1.00 91.88 115 VAL A N 1
ATOM 918 C CA . VAL A 1 115 ? 6.354 -6.398 -5.450 1.00 91.88 115 VAL A CA 1
ATOM 919 C C . VAL A 1 115 ? 5.628 -5.508 -4.453 1.00 91.88 115 VAL A C 1
ATOM 921 O O . VAL A 1 115 ? 5.123 -6.025 -3.461 1.00 91.88 115 VAL A O 1
ATOM 924 N N . TYR A 1 116 ? 5.532 -4.197 -4.683 1.00 93.56 116 TYR A N 1
ATOM 925 C CA . TYR A 1 116 ? 4.951 -3.283 -3.692 1.00 93.56 116 TYR A CA 1
ATOM 926 C C . TYR A 1 116 ? 3.494 -3.594 -3.340 1.00 93.56 116 TYR A C 1
ATOM 928 O O . TYR A 1 116 ? 3.190 -3.631 -2.147 1.00 93.56 116 TYR A O 1
ATOM 936 N N . PRO A 1 117 ? 2.602 -3.876 -4.306 1.00 93.25 117 PRO A N 1
ATOM 937 C CA . PRO A 1 117 ? 1.227 -4.259 -3.982 1.00 93.25 117 PRO A CA 1
ATOM 938 C C . PRO A 1 117 ? 1.184 -5.511 -3.100 1.00 93.25 117 PRO A C 1
ATOM 940 O O . PRO A 1 117 ? 0.508 -5.544 -2.077 1.00 93.25 117 PRO A O 1
ATOM 943 N N . LEU A 1 118 ? 2.037 -6.500 -3.394 1.00 94.69 118 LEU A N 1
ATOM 944 C CA . LEU A 1 118 ? 2.150 -7.720 -2.590 1.00 94.69 118 LEU A CA 1
ATOM 945 C C . LEU A 1 118 ? 2.657 -7.434 -1.169 1.00 94.69 118 LEU A C 1
ATOM 947 O O . LEU A 1 118 ? 2.109 -7.950 -0.195 1.00 94.69 118 LEU A O 1
ATOM 951 N N . TYR A 1 119 ? 3.675 -6.585 -1.040 1.00 94.88 119 TYR A N 1
ATOM 952 C CA . TYR A 1 119 ? 4.230 -6.165 0.247 1.00 94.88 119 TYR A CA 1
ATOM 953 C C . TYR A 1 119 ? 3.238 -5.351 1.086 1.00 94.88 119 TYR A C 1
ATOM 955 O O . TYR A 1 119 ? 3.290 -5.412 2.314 1.00 94.88 119 TYR A O 1
ATOM 963 N N . ALA A 1 120 ? 2.312 -4.629 0.453 1.00 95.44 120 ALA A N 1
ATOM 964 C CA . ALA A 1 120 ? 1.281 -3.855 1.135 1.00 95.44 120 ALA A CA 1
ATOM 965 C C . ALA A 1 120 ? 0.016 -4.660 1.490 1.00 95.44 120 ALA A C 1
ATOM 967 O O . ALA A 1 120 ? -0.807 -4.167 2.265 1.00 95.44 120 ALA A O 1
ATOM 968 N N . LEU A 1 121 ? -0.149 -5.905 1.022 1.00 95.94 121 LEU A N 1
ATOM 969 C CA . LEU A 1 121 ? -1.341 -6.713 1.337 1.00 95.94 121 LEU A CA 1
ATOM 970 C C . LEU A 1 121 ? -1.636 -6.844 2.842 1.00 95.94 121 LEU A C 1
ATOM 972 O O . LEU A 1 121 ? -2.804 -6.698 3.219 1.00 95.94 121 LEU A O 1
ATOM 976 N N . PRO A 1 122 ? -0.646 -7.076 3.732 1.00 95.06 122 PRO A N 1
ATOM 977 C CA . PRO A 1 122 ? -0.912 -7.133 5.168 1.00 95.06 122 PRO A CA 1
ATOM 978 C C . PRO A 1 122 ? -1.471 -5.812 5.714 1.00 95.06 122 PRO A C 1
ATOM 980 O O . PRO A 1 122 ? -2.367 -5.825 6.558 1.00 95.06 122 PRO A O 1
ATOM 983 N N . ALA A 1 123 ? -0.990 -4.677 5.202 1.00 96.06 123 ALA A N 1
ATOM 984 C CA . ALA A 1 123 ? -1.466 -3.348 5.570 1.00 96.06 123 ALA A CA 1
ATOM 985 C C . ALA A 1 123 ? -2.912 -3.113 5.099 1.00 96.06 123 ALA A C 1
ATOM 987 O O . ALA A 1 123 ? -3.750 -2.685 5.895 1.00 96.06 123 ALA A O 1
ATOM 988 N N . TRP A 1 124 ? -3.241 -3.477 3.853 1.00 96.88 124 TRP A N 1
ATOM 989 C CA . TRP A 1 124 ? -4.613 -3.414 3.331 1.00 96.88 124 TRP A CA 1
ATOM 990 C C . TRP A 1 124 ? -5.578 -4.292 4.129 1.00 96.88 124 TRP A C 1
ATOM 992 O O . TRP A 1 124 ? -6.701 -3.884 4.439 1.00 96.88 124 TRP A O 1
ATOM 1002 N N . TRP A 1 125 ? -5.136 -5.493 4.501 1.00 96.69 125 TRP A N 1
ATOM 1003 C CA . TRP A 1 125 ? -5.914 -6.413 5.322 1.00 96.69 125 TRP A CA 1
ATOM 1004 C C . TRP A 1 125 ? -6.174 -5.847 6.724 1.00 96.69 125 TRP A C 1
ATOM 1006 O O . TRP A 1 125 ? -7.318 -5.875 7.189 1.00 96.69 125 TRP A O 1
ATOM 1016 N N . LEU A 1 126 ? -5.149 -5.285 7.377 1.00 95.62 126 LEU A N 1
ATOM 1017 C CA . LEU A 1 126 ? -5.273 -4.641 8.689 1.00 95.62 126 LEU A CA 1
ATOM 1018 C C . LEU A 1 126 ? -6.224 -3.439 8.651 1.00 95.62 126 LEU A C 1
ATOM 1020 O O . LEU A 1 126 ? -7.152 -3.380 9.461 1.00 95.62 126 LEU A O 1
ATOM 1024 N N . ALA A 1 127 ? -6.077 -2.547 7.667 1.00 95.81 127 ALA A N 1
ATOM 1025 C CA . ALA A 1 127 ? -6.993 -1.423 7.467 1.00 95.81 127 ALA A CA 1
ATOM 1026 C C . ALA A 1 127 ? -8.441 -1.906 7.250 1.00 95.81 127 ALA A C 1
ATOM 1028 O O . ALA A 1 127 ? -9.396 -1.357 7.809 1.00 95.81 127 ALA A O 1
ATOM 1029 N N . GLY A 1 128 ? -8.622 -2.999 6.503 1.00 96.00 128 GLY A N 1
ATOM 1030 C CA . GLY A 1 128 ? -9.926 -3.629 6.313 1.00 96.00 128 GLY A CA 1
ATOM 1031 C C . GLY A 1 128 ? -10.522 -4.184 7.611 1.00 96.00 128 GLY A C 1
ATOM 1032 O O . GLY A 1 128 ? -11.709 -3.985 7.876 1.00 96.00 128 GLY A O 1
ATOM 1033 N N . ILE A 1 129 ? -9.709 -4.811 8.469 1.00 95.38 129 ILE A N 1
ATOM 1034 C CA . ILE A 1 129 ? -10.139 -5.244 9.808 1.00 95.38 129 ILE A CA 1
ATOM 1035 C C . ILE A 1 129 ? -10.565 -4.049 10.663 1.00 95.38 129 ILE A C 1
ATOM 1037 O O . ILE A 1 129 ? -11.595 -4.129 11.339 1.00 95.38 129 ILE A O 1
ATOM 1041 N N . ALA A 1 130 ? -9.802 -2.955 10.645 1.00 94.38 130 ALA A N 1
ATOM 1042 C CA . ALA A 1 130 ? -10.126 -1.741 11.386 1.00 94.38 130 ALA A CA 1
ATOM 1043 C C . ALA A 1 130 ? -11.490 -1.172 10.958 1.00 94.38 130 ALA A C 1
ATOM 1045 O O . ALA A 1 130 ? -12.328 -0.844 11.806 1.00 94.38 130 ALA A O 1
ATOM 1046 N N . LEU A 1 131 ? -11.766 -1.144 9.651 1.00 95.69 131 LEU A N 1
ATOM 1047 C CA . LEU A 1 131 ? -13.066 -0.743 9.107 1.00 95.69 131 LEU A CA 1
ATOM 1048 C C . LEU A 1 131 ? -14.187 -1.699 9.528 1.00 95.69 131 LEU A C 1
ATOM 1050 O O . LEU A 1 131 ? -15.225 -1.253 10.023 1.00 95.69 131 LEU A O 1
ATOM 1054 N N . ASP A 1 132 ? -13.994 -3.014 9.398 1.00 95.12 132 ASP A N 1
ATOM 1055 C CA . ASP A 1 132 ? -14.981 -3.999 9.856 1.00 95.12 132 ASP A CA 1
ATOM 1056 C C . ASP A 1 132 ? -15.278 -3.839 11.360 1.00 95.12 132 ASP A C 1
ATOM 1058 O O . ASP A 1 132 ? -16.437 -3.933 11.785 1.00 95.12 132 ASP A O 1
ATOM 1062 N N . ALA A 1 133 ? -14.262 -3.518 12.166 1.00 93.50 133 ALA A N 1
ATOM 1063 C CA . ALA A 1 133 ? -14.409 -3.230 13.586 1.00 93.50 133 ALA A CA 1
ATOM 1064 C C . ALA A 1 133 ? -15.185 -1.933 13.863 1.00 93.50 133 ALA A C 1
ATOM 1066 O O . ALA A 1 133 ? -16.051 -1.910 14.749 1.00 93.50 133 ALA A O 1
ATOM 1067 N N . LEU A 1 134 ? -14.946 -0.878 13.078 1.00 93.81 134 LEU A N 1
ATOM 1068 C CA . LEU A 1 134 ? -15.662 0.396 13.173 1.00 93.81 134 LEU A CA 1
ATOM 1069 C C . LEU A 1 134 ? -17.164 0.225 12.904 1.00 93.81 134 LEU A C 1
ATOM 1071 O O . LEU A 1 134 ? -18.000 0.801 13.611 1.00 93.81 134 LEU A O 1
ATOM 1075 N N . PHE A 1 135 ? -17.512 -0.600 11.914 1.00 92.75 135 PHE A N 1
ATOM 1076 C CA . PHE A 1 135 ? -18.899 -0.928 11.573 1.00 92.75 135 PHE A CA 1
ATOM 1077 C C . PHE A 1 135 ? -19.521 -1.992 12.489 1.00 92.75 135 PHE A C 1
ATOM 1079 O O . PHE A 1 135 ? -20.670 -2.381 12.284 1.00 92.75 135 PHE A O 1
ATOM 1086 N N . GLY A 1 136 ? -18.799 -2.445 13.520 1.00 88.25 136 GLY A N 1
ATOM 1087 C CA . GLY A 1 136 ? -19.286 -3.430 14.486 1.00 88.25 136 GLY A CA 1
ATOM 1088 C C . GLY A 1 136 ? -19.457 -4.835 13.909 1.00 88.25 136 GLY A C 1
ATOM 1089 O O . GLY A 1 136 ? -20.181 -5.635 14.494 1.00 88.25 136 GLY A O 1
ATOM 1090 N N . ARG A 1 137 ? -18.816 -5.136 12.773 1.00 88.00 137 ARG A N 1
ATOM 1091 C CA . ARG A 1 137 ? -18.824 -6.468 12.150 1.00 88.00 137 ARG A CA 1
ATOM 1092 C C . ARG A 1 137 ? -17.818 -7.412 12.804 1.00 88.00 137 ARG A C 1
ATOM 1094 O O . ARG A 1 137 ? -17.986 -8.623 12.726 1.00 88.00 137 ARG A O 1
ATOM 1101 N N . ARG A 1 138 ? -16.781 -6.867 13.449 1.00 88.38 138 ARG A N 1
ATOM 1102 C CA . ARG A 1 138 ? -15.711 -7.627 14.109 1.00 88.38 138 ARG A CA 1
ATOM 1103 C C . ARG A 1 138 ? -15.249 -6.929 15.394 1.00 88.38 138 ARG A C 1
ATOM 1105 O O . ARG A 1 138 ? -15.322 -5.709 15.493 1.00 88.38 138 ARG A O 1
ATOM 1112 N N . ARG A 1 139 ? -14.771 -7.680 16.390 1.00 88.38 139 ARG A N 1
ATOM 1113 C CA . ARG A 1 139 ? -14.072 -7.109 17.558 1.00 88.38 139 ARG A CA 1
ATOM 1114 C C . ARG A 1 139 ? -12.585 -6.960 17.254 1.00 88.38 139 ARG A C 1
ATOM 1116 O O . ARG A 1 139 ? -12.001 -7.828 16.606 1.00 88.38 139 ARG A O 1
ATOM 1123 N N . LEU A 1 140 ? -11.989 -5.861 17.707 1.00 89.75 140 LEU A N 1
ATOM 1124 C CA . LEU A 1 140 ? -10.567 -5.611 17.504 1.00 89.75 140 LEU A CA 1
ATOM 1125 C C . LEU A 1 140 ? -9.760 -6.228 18.655 1.00 89.75 140 LEU A C 1
ATOM 1127 O O . LEU A 1 140 ? -9.988 -5.907 19.819 1.00 89.75 140 LEU A O 1
ATOM 1131 N N . HIS A 1 141 ? -8.818 -7.114 18.330 1.00 89.19 141 HIS A N 1
ATOM 1132 C CA . HIS A 1 141 ? -7.888 -7.684 19.307 1.00 89.19 141 HIS A CA 1
ATOM 1133 C C . HIS A 1 141 ? -6.721 -6.723 19.564 1.00 89.19 141 HIS A C 1
ATOM 1135 O O . HIS A 1 141 ? -6.301 -6.008 18.655 1.00 89.19 141 HIS A O 1
ATOM 1141 N N . TRP A 1 142 ? -6.154 -6.750 20.774 1.00 86.88 142 TRP A N 1
ATOM 1142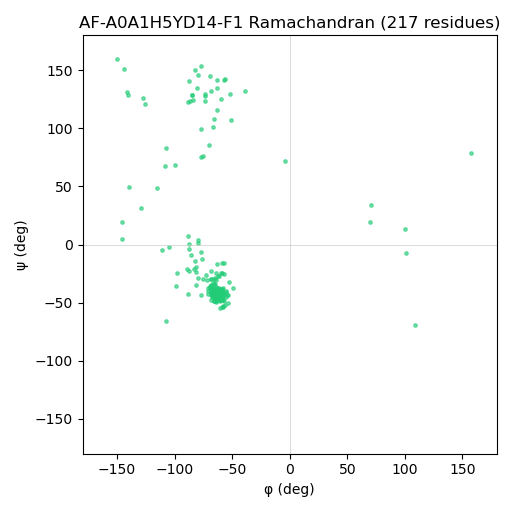 C CA . TRP A 1 142 ? -5.049 -5.864 21.168 1.00 86.88 142 TRP A CA 1
ATOM 1143 C C . TRP A 1 142 ? -3.832 -5.945 20.232 1.00 86.88 142 TRP A C 1
ATOM 1145 O O . TRP A 1 142 ? -3.269 -4.917 19.877 1.00 86.88 142 TRP A O 1
ATOM 1155 N N . LEU A 1 143 ? -3.465 -7.144 19.764 1.00 88.94 143 LEU A N 1
ATOM 1156 C CA . LEU A 1 143 ? -2.344 -7.317 18.828 1.00 88.94 143 LEU A CA 1
ATOM 1157 C C . LEU A 1 143 ? -2.585 -6.623 17.478 1.00 88.94 143 LEU A C 1
ATOM 1159 O O . LEU A 1 143 ? -1.679 -5.999 16.937 1.00 88.94 143 LEU A O 1
ATOM 1163 N N . LEU A 1 144 ? -3.815 -6.692 16.956 1.00 89.31 144 LEU A N 1
ATOM 1164 C CA . LEU A 1 144 ? -4.187 -6.037 15.696 1.00 89.31 144 LEU A CA 1
ATOM 1165 C C . LEU A 1 144 ? -4.193 -4.516 15.856 1.00 89.31 144 LEU A C 1
ATOM 1167 O O . LEU A 1 144 ? -3.749 -3.802 14.969 1.00 89.31 144 LEU A O 1
ATOM 1171 N N . PHE A 1 145 ? -4.645 -4.036 17.015 1.00 89.75 145 PHE A N 1
ATOM 1172 C CA . PHE A 1 145 ? -4.584 -2.625 17.374 1.00 89.75 145 PHE A CA 1
ATOM 1173 C C . PHE A 1 145 ? -3.142 -2.107 17.478 1.00 89.75 145 PHE A C 1
ATOM 1175 O O . PHE A 1 145 ? -2.839 -1.035 16.966 1.00 89.75 145 PHE A O 1
ATOM 1182 N N . ALA A 1 146 ? -2.242 -2.874 18.099 1.00 92.00 146 ALA A N 1
ATOM 1183 C CA . ALA A 1 146 ? -0.835 -2.502 18.205 1.00 92.00 146 ALA A CA 1
ATOM 1184 C C . ALA A 1 146 ? -0.157 -2.429 16.827 1.00 92.00 146 ALA A C 1
ATOM 1186 O O . ALA A 1 146 ? 0.533 -1.453 16.543 1.00 92.00 146 ALA A O 1
ATOM 1187 N N . GLY A 1 147 ? -0.389 -3.421 15.957 1.00 89.94 147 GLY A N 1
ATOM 1188 C CA . GLY A 1 147 ? 0.138 -3.405 14.587 1.00 89.94 147 GLY A CA 1
ATOM 1189 C C . GLY A 1 147 ? -0.365 -2.207 13.776 1.00 89.94 147 GLY A C 1
ATOM 1190 O O . GLY A 1 147 ? 0.409 -1.557 13.079 1.00 89.94 147 GLY A O 1
ATOM 1191 N N . ASP A 1 148 ? -1.641 -1.869 13.931 1.00 91.50 148 ASP A N 1
ATOM 1192 C CA . ASP A 1 148 ? -2.261 -0.715 13.286 1.00 91.50 148 ASP A CA 1
ATOM 1193 C C . ASP A 1 148 ? -1.673 0.625 13.778 1.00 91.50 148 ASP A C 1
ATOM 1195 O O . ASP A 1 148 ? -1.316 1.471 12.959 1.00 91.50 148 ASP A O 1
ATOM 1199 N N . ILE A 1 149 ? -1.420 0.780 15.087 1.00 93.81 149 ILE A N 1
ATOM 1200 C CA . ILE A 1 149 ? -0.697 1.947 15.631 1.00 93.81 149 ILE A CA 1
ATOM 1201 C C . ILE A 1 149 ? 0.709 2.062 15.040 1.00 93.81 149 ILE A C 1
ATOM 1203 O O . ILE A 1 149 ? 1.143 3.162 14.697 1.00 93.81 149 ILE A O 1
ATOM 1207 N N . VAL A 1 150 ? 1.447 0.954 14.940 1.00 93.31 150 VAL A N 1
ATOM 1208 C CA . VAL A 1 150 ? 2.808 0.980 14.384 1.00 93.31 150 VAL A CA 1
ATOM 1209 C C . VAL A 1 150 ? 2.779 1.482 12.941 1.00 93.31 150 VAL A C 1
ATOM 1211 O O . VAL A 1 150 ? 3.563 2.361 12.586 1.00 93.31 150 VAL A O 1
ATOM 1214 N N . LEU A 1 151 ? 1.839 0.994 12.129 1.00 92.94 151 LEU A N 1
ATOM 1215 C CA . LEU A 1 151 ? 1.680 1.439 10.745 1.00 92.94 151 LEU A CA 1
ATOM 1216 C C . LEU A 1 151 ? 1.187 2.889 10.640 1.00 92.94 151 LEU A C 1
ATOM 1218 O O . LEU A 1 151 ? 1.669 3.628 9.780 1.00 92.94 151 LEU A O 1
ATOM 1222 N N . PHE A 1 152 ? 0.296 3.324 11.537 1.00 93.75 152 PHE A N 1
ATOM 1223 C CA . PHE A 1 152 ? -0.128 4.721 11.660 1.00 93.75 152 PHE A CA 1
ATOM 1224 C C . PHE A 1 152 ? 1.067 5.652 11.876 1.00 93.75 152 PHE A C 1
ATOM 1226 O O . PHE A 1 152 ? 1.228 6.633 11.146 1.00 93.75 152 PHE A O 1
ATOM 1233 N N . LEU A 1 153 ? 1.908 5.329 12.864 1.00 94.31 153 LEU A N 1
ATOM 1234 C CA . LEU A 1 153 ? 3.087 6.116 13.215 1.00 94.31 153 LEU A CA 1
ATOM 1235 C C . LEU A 1 153 ? 4.126 6.094 12.097 1.00 94.31 153 LEU A C 1
ATOM 1237 O O . LEU A 1 153 ? 4.670 7.144 11.768 1.00 94.31 153 LEU A O 1
ATOM 1241 N N . PHE A 1 154 ? 4.367 4.932 11.487 1.00 93.81 154 PHE A N 1
ATOM 1242 C CA . PHE A 1 154 ? 5.282 4.800 10.357 1.00 93.81 154 PHE A CA 1
ATOM 1243 C C . PHE A 1 154 ? 4.855 5.689 9.181 1.00 93.81 154 PHE A C 1
ATOM 1245 O O . PHE A 1 154 ? 5.630 6.535 8.737 1.00 93.81 154 PHE A O 1
ATOM 1252 N N . CYS A 1 155 ? 3.605 5.566 8.724 1.00 93.00 155 CYS A N 1
ATOM 1253 C CA . CYS A 1 155 ? 3.094 6.384 7.621 1.00 93.00 155 CYS A CA 1
ATOM 1254 C C . CYS A 1 155 ? 3.050 7.872 7.997 1.00 93.00 155 CYS A C 1
ATOM 1256 O O . CYS A 1 155 ? 3.364 8.726 7.173 1.00 93.00 155 CYS A O 1
ATOM 1258 N N . GLY A 1 156 ? 2.729 8.188 9.256 1.00 92.62 156 GLY A N 1
ATOM 1259 C CA . GLY A 1 156 ? 2.647 9.566 9.738 1.00 92.62 156 GLY A CA 1
ATOM 1260 C C . GLY A 1 156 ? 4.015 10.238 9.771 1.00 92.62 156 GLY A C 1
ATOM 1261 O O . GLY A 1 156 ? 4.159 11.370 9.314 1.00 92.62 156 GLY A O 1
ATOM 1262 N N . LEU A 1 157 ? 5.038 9.522 10.240 1.00 93.06 157 LEU A N 1
ATOM 1263 C CA . LEU A 1 157 ? 6.419 9.993 10.221 1.00 93.06 157 LEU A CA 1
ATOM 1264 C C . LEU A 1 157 ? 6.904 10.210 8.784 1.00 93.06 157 LEU A C 1
ATOM 1266 O O . LEU A 1 157 ? 7.499 11.246 8.499 1.00 93.06 157 LEU A O 1
ATOM 1270 N N . MET A 1 158 ? 6.601 9.279 7.875 1.00 90.44 158 MET A N 1
ATOM 1271 C CA . MET A 1 158 ? 6.937 9.412 6.455 1.00 90.44 158 MET A CA 1
ATOM 1272 C C . MET A 1 158 ? 6.231 10.604 5.800 1.00 90.44 158 MET A C 1
ATOM 1274 O O . MET A 1 158 ? 6.854 11.319 5.021 1.00 90.44 158 MET A O 1
ATOM 1278 N N . ALA A 1 159 ? 4.965 10.864 6.137 1.00 90.81 159 ALA A N 1
ATOM 1279 C CA . ALA A 1 159 ? 4.239 12.041 5.665 1.00 90.81 159 ALA A CA 1
ATOM 1280 C C . ALA A 1 159 ? 4.869 13.347 6.175 1.00 90.81 159 ALA A C 1
ATOM 1282 O O . ALA A 1 159 ? 5.045 14.288 5.405 1.00 90.81 159 ALA A O 1
ATOM 1283 N N . VAL A 1 160 ? 5.246 13.407 7.457 1.00 90.81 160 VAL A N 1
ATOM 1284 C CA . VAL A 1 160 ? 5.912 14.585 8.033 1.00 90.81 160 VAL A CA 1
ATOM 1285 C C . VAL A 1 160 ? 7.276 14.803 7.379 1.00 90.81 160 VAL A C 1
ATOM 1287 O O . VAL A 1 160 ? 7.550 15.908 6.913 1.00 90.81 160 VAL A O 1
ATOM 1290 N N . ALA A 1 161 ? 8.102 13.761 7.275 1.00 87.88 161 ALA A N 1
ATOM 1291 C CA . ALA A 1 161 ? 9.407 13.842 6.624 1.00 87.88 161 ALA A CA 1
ATOM 1292 C C . ALA A 1 161 ? 9.281 14.275 5.153 1.00 87.88 161 ALA A C 1
ATOM 1294 O O . ALA A 1 161 ? 9.954 15.213 4.729 1.00 87.88 161 ALA A O 1
ATOM 1295 N N . GLY A 1 162 ? 8.359 13.661 4.404 1.00 85.31 162 GLY A N 1
ATOM 1296 C CA . GLY A 1 162 ? 8.060 14.023 3.018 1.00 85.31 162 GLY A CA 1
ATOM 1297 C C . GLY A 1 162 ? 7.598 15.472 2.879 1.00 85.31 162 GLY A C 1
ATOM 1298 O O . GLY A 1 162 ? 8.096 16.191 2.018 1.00 85.31 162 GLY A O 1
ATOM 1299 N N . SER A 1 163 ? 6.746 15.958 3.788 1.00 84.38 163 SER A N 1
ATOM 1300 C CA . SER A 1 163 ? 6.292 17.354 3.773 1.00 84.38 163 SER A CA 1
ATOM 1301 C C . SER A 1 163 ? 7.438 18.356 3.962 1.00 84.38 163 SER A C 1
ATOM 1303 O O . SER A 1 163 ? 7.476 19.371 3.269 1.00 84.38 163 SER A O 1
ATOM 1305 N N . MET A 1 164 ? 8.417 18.048 4.822 1.00 83.94 164 MET A N 1
ATOM 1306 C CA . MET A 1 164 ? 9.589 18.903 5.040 1.00 83.94 164 MET A CA 1
ATOM 1307 C C . MET A 1 164 ? 10.515 18.950 3.819 1.00 83.94 164 MET A C 1
ATOM 1309 O O . MET A 1 164 ? 11.090 19.998 3.535 1.00 83.94 164 MET A O 1
ATOM 1313 N N . ILE A 1 165 ? 10.637 17.837 3.090 1.00 78.12 165 ILE A N 1
ATOM 1314 C CA . ILE A 1 165 ? 11.457 17.735 1.874 1.00 78.12 165 ILE A CA 1
ATOM 1315 C C . ILE A 1 165 ? 10.744 18.400 0.686 1.00 78.12 165 ILE A C 1
ATOM 1317 O O . ILE A 1 165 ? 11.344 19.195 -0.030 1.00 78.12 165 ILE A O 1
ATOM 1321 N N . SER A 1 166 ? 9.436 18.172 0.534 1.00 69.69 166 SER A N 1
ATOM 1322 C CA . SER A 1 166 ? 8.617 18.684 -0.578 1.00 69.69 166 SER A CA 1
ATOM 1323 C C . SER A 1 166 ? 8.513 20.214 -0.648 1.00 69.69 166 SER A C 1
ATOM 1325 O O . SER A 1 166 ? 8.208 20.758 -1.708 1.00 69.69 166 SER A O 1
ATOM 1327 N N . LEU A 1 167 ? 8.847 20.930 0.437 1.00 67.12 167 LEU A N 1
ATOM 1328 C CA . LEU A 1 167 ? 9.042 22.388 0.425 1.00 67.12 167 LEU A CA 1
ATOM 1329 C C . LEU A 1 167 ? 10.111 22.833 -0.594 1.00 67.12 167 LEU A C 1
ATOM 1331 O O . LEU A 1 167 ? 10.161 24.010 -0.946 1.00 67.12 167 LEU A O 1
ATOM 1335 N N . GLN A 1 168 ? 10.939 21.904 -1.084 1.00 69.62 168 GLN A N 1
ATOM 1336 C CA . GLN A 1 168 ? 11.958 22.124 -2.111 1.00 69.62 168 GLN A CA 1
ATOM 1337 C C . GLN A 1 168 ? 11.439 21.963 -3.558 1.00 69.62 168 GLN A C 1
ATOM 1339 O O . GLN A 1 168 ? 12.175 22.279 -4.488 1.00 69.62 168 GLN A O 1
ATOM 1344 N N . GLY A 1 169 ? 10.171 21.569 -3.763 1.00 62.12 169 GLY A N 1
ATOM 1345 C CA . GLY A 1 169 ? 9.462 21.729 -5.042 1.00 62.12 169 GLY A CA 1
ATOM 1346 C C . GLY A 1 169 ? 9.366 20.511 -5.970 1.00 62.12 169 GLY A C 1
ATOM 1347 O O . GLY A 1 169 ? 8.976 20.694 -7.123 1.00 62.12 169 GLY A O 1
ATOM 1348 N N . ASP A 1 170 ? 9.674 19.290 -5.520 1.00 72.31 170 ASP A N 1
ATOM 1349 C CA . ASP A 1 170 ? 9.541 18.096 -6.369 1.00 72.31 170 ASP A CA 1
ATOM 1350 C C . ASP A 1 170 ? 8.116 17.502 -6.322 1.00 72.31 170 ASP A C 1
ATOM 1352 O O . ASP A 1 170 ? 7.584 17.155 -5.263 1.00 72.31 170 ASP A O 1
ATOM 1356 N N . ALA A 1 171 ? 7.474 17.374 -7.486 1.00 68.25 171 ALA A N 1
ATOM 1357 C CA . ALA A 1 171 ? 6.104 16.874 -7.610 1.00 68.25 171 ALA A CA 1
ATOM 1358 C C . ALA A 1 171 ? 5.972 15.394 -7.209 1.00 68.25 171 ALA A C 1
ATOM 1360 O O . ALA A 1 171 ? 4.918 14.987 -6.714 1.00 68.25 171 ALA A O 1
ATOM 1361 N N . ALA A 1 172 ? 7.035 14.600 -7.389 1.00 67.81 172 ALA A N 1
ATOM 1362 C CA . ALA A 1 172 ? 7.057 13.190 -6.996 1.00 67.81 172 ALA A CA 1
ATOM 1363 C C . ALA A 1 172 ? 7.033 13.003 -5.467 1.00 67.81 172 ALA A C 1
ATOM 1365 O O . ALA A 1 172 ? 6.476 12.030 -4.958 1.00 67.81 172 ALA A O 1
ATOM 1366 N N . ASP A 1 173 ? 7.584 13.958 -4.717 1.00 76.00 173 ASP A N 1
ATOM 1367 C CA . ASP A 1 173 ? 7.572 13.914 -3.254 1.00 76.00 173 ASP A CA 1
ATOM 1368 C C . ASP A 1 173 ? 6.190 14.260 -2.688 1.00 76.00 173 ASP A C 1
ATOM 1370 O O . ASP A 1 173 ? 5.781 13.740 -1.643 1.00 76.00 173 ASP A O 1
ATOM 1374 N N . ILE A 1 174 ? 5.427 15.090 -3.404 1.00 84.00 174 ILE A N 1
ATOM 1375 C CA . ILE A 1 174 ? 4.065 15.473 -3.020 1.00 84.00 174 ILE A CA 1
ATOM 1376 C C . ILE A 1 174 ? 3.114 14.279 -3.132 1.00 84.00 174 ILE A C 1
ATOM 1378 O O . ILE A 1 174 ? 2.363 14.015 -2.189 1.00 84.00 174 ILE A O 1
ATOM 1382 N N . SER A 1 175 ? 3.139 13.539 -4.246 1.00 86.00 175 SER A N 1
ATOM 1383 C CA . SER A 1 175 ? 2.237 12.394 -4.445 1.00 86.00 175 SER A CA 1
ATOM 1384 C C . SER A 1 175 ? 2.464 11.309 -3.392 1.00 86.00 175 SER A C 1
ATOM 1386 O O . SER A 1 175 ? 1.507 10.847 -2.763 1.00 86.00 175 SER A O 1
ATOM 1388 N N . ARG A 1 176 ? 3.729 10.990 -3.100 1.00 86.56 176 ARG A N 1
ATOM 1389 C CA . ARG A 1 176 ? 4.096 10.055 -2.030 1.00 86.56 176 ARG A CA 1
ATOM 1390 C C . ARG A 1 176 ? 3.639 10.531 -0.657 1.00 86.56 176 ARG A C 1
ATOM 1392 O O . ARG A 1 176 ? 3.105 9.745 0.126 1.00 86.56 176 ARG A O 1
ATOM 1399 N N . THR A 1 177 ? 3.819 11.818 -0.361 1.00 89.38 177 THR A N 1
ATOM 1400 C CA . THR A 1 177 ? 3.388 12.413 0.912 1.00 89.38 177 THR A CA 1
ATOM 1401 C C . THR A 1 177 ? 1.876 12.288 1.091 1.00 89.38 177 THR A C 1
ATOM 1403 O O . THR A 1 177 ? 1.418 11.880 2.159 1.00 89.38 177 THR A O 1
ATOM 1406 N N . ILE A 1 178 ? 1.093 12.557 0.041 1.00 90.62 178 ILE A N 1
ATOM 1407 C CA . ILE A 1 178 ? -0.365 12.368 0.051 1.00 90.62 178 ILE A CA 1
ATOM 1408 C C . ILE A 1 178 ? -0.715 10.902 0.324 1.00 90.62 178 ILE A C 1
ATOM 1410 O O . ILE A 1 178 ? -1.562 10.635 1.177 1.00 90.62 178 ILE A O 1
ATOM 1414 N N . GLY A 1 179 ? -0.040 9.958 -0.339 1.00 91.25 179 GLY A N 1
ATOM 1415 C CA . GLY A 1 179 ? -0.205 8.526 -0.086 1.00 91.25 179 GLY A CA 1
ATOM 1416 C C . GLY A 1 179 ? -0.012 8.169 1.388 1.00 91.25 179 GLY A C 1
ATOM 1417 O O . GLY A 1 179 ? -0.882 7.550 2.005 1.00 91.25 179 GLY A O 1
ATOM 1418 N N . CYS A 1 180 ? 1.088 8.627 1.990 1.00 93.19 180 CYS A N 1
ATOM 1419 C CA . CYS A 1 180 ? 1.374 8.423 3.412 1.00 93.19 180 CYS A CA 1
ATOM 1420 C C . CYS A 1 180 ? 0.285 9.020 4.321 1.00 93.19 180 CYS A C 1
ATOM 1422 O O . CYS A 1 180 ? -0.146 8.358 5.265 1.00 93.19 180 CYS A O 1
ATOM 1424 N N . ILE A 1 181 ? -0.209 10.228 4.019 1.00 93.88 181 ILE A N 1
ATOM 1425 C CA . ILE A 1 181 ? -1.299 10.870 4.774 1.00 93.88 181 ILE A CA 1
ATOM 1426 C C . ILE A 1 181 ? -2.572 10.022 4.713 1.00 93.88 181 ILE A C 1
ATOM 1428 O O . ILE A 1 181 ? -3.194 9.774 5.747 1.00 93.88 181 ILE A O 1
ATOM 1432 N N . VAL A 1 182 ? -2.959 9.555 3.523 1.00 94.50 182 VAL A N 1
ATOM 1433 C CA . VAL A 1 182 ? -4.151 8.711 3.344 1.00 94.50 182 VAL A CA 1
ATOM 1434 C C . VAL A 1 182 ? -4.035 7.434 4.174 1.00 94.50 182 VAL A C 1
ATOM 1436 O O . VAL A 1 182 ? -4.979 7.076 4.879 1.00 94.50 182 VAL A O 1
ATOM 1439 N N . TRP A 1 183 ? -2.872 6.785 4.166 1.00 95.81 183 TRP A N 1
ATOM 1440 C CA . TRP A 1 183 ? -2.634 5.593 4.978 1.00 95.81 183 TRP A CA 1
ATOM 1441 C C . TRP A 1 183 ? -2.666 5.866 6.478 1.00 95.81 183 TRP A C 1
ATOM 1443 O O . TRP A 1 183 ? -3.297 5.112 7.218 1.00 95.81 183 TRP A O 1
ATOM 1453 N N . SER A 1 184 ? -2.077 6.967 6.944 1.00 94.44 184 SER A N 1
ATOM 1454 C CA . SER A 1 184 ? -2.220 7.386 8.341 1.00 94.44 184 SER A CA 1
ATOM 1455 C C . SER A 1 184 ? -3.686 7.597 8.717 1.00 94.44 184 SER A C 1
ATOM 1457 O O . SER A 1 184 ? -4.123 7.160 9.777 1.00 94.44 184 SER A O 1
ATOM 1459 N N . LEU A 1 185 ? -4.495 8.207 7.854 1.00 94.75 185 LEU A N 1
ATOM 1460 C CA . LEU A 1 185 ? -5.926 8.363 8.127 1.00 94.75 185 LEU A CA 1
ATOM 1461 C C . LEU A 1 185 ? -6.662 7.015 8.165 1.00 94.75 185 LEU A C 1
ATOM 1463 O O . LEU A 1 185 ? -7.541 6.829 9.007 1.00 94.75 185 LEU A O 1
ATOM 1467 N N . LEU A 1 186 ? -6.292 6.067 7.299 1.00 94.31 186 LEU A N 1
ATOM 1468 C CA . LEU A 1 186 ? -6.851 4.714 7.308 1.00 94.31 186 LEU A CA 1
ATOM 1469 C C . LEU A 1 186 ? -6.521 3.967 8.605 1.00 94.31 186 LEU A C 1
ATOM 1471 O O . LEU A 1 186 ? -7.423 3.386 9.203 1.00 94.31 186 LEU A O 1
ATOM 1475 N N . PHE A 1 187 ? -5.280 4.030 9.088 1.00 95.25 187 PHE A N 1
ATOM 1476 C CA . PHE A 1 187 ? -4.904 3.395 10.356 1.00 95.25 187 PHE A CA 1
ATOM 1477 C C . PHE A 1 187 ? -5.475 4.139 11.576 1.00 95.25 187 PHE A C 1
ATOM 1479 O O . PHE A 1 187 ? -5.851 3.532 12.569 1.00 95.25 187 PHE A O 1
ATOM 1486 N N . ALA A 1 188 ? -5.743 5.446 11.497 1.00 93.88 188 ALA A N 1
ATOM 1487 C CA . ALA A 1 188 ? -6.460 6.142 12.574 1.00 93.88 188 ALA A CA 1
ATOM 1488 C C . ALA A 1 188 ? -7.869 5.562 12.858 1.00 93.88 188 ALA A C 1
ATOM 1490 O O . ALA A 1 188 ? -8.442 5.798 13.929 1.00 93.88 188 ALA A O 1
ATOM 1491 N N . VAL A 1 189 ? -8.429 4.760 11.942 1.00 94.25 189 VAL A N 1
ATOM 1492 C CA . VAL A 1 189 ? -9.711 4.071 12.131 1.00 94.25 189 VAL A CA 1
ATOM 1493 C C . VAL A 1 189 ? -9.673 3.066 13.281 1.00 94.25 189 VAL A C 1
ATOM 1495 O O . VAL A 1 189 ? -10.662 2.978 14.017 1.00 94.25 189 VAL A O 1
ATOM 1498 N N . ALA A 1 190 ? -8.590 2.307 13.477 1.00 92.50 190 ALA A N 1
ATOM 1499 C CA . ALA A 1 190 ? -8.589 1.254 14.493 1.00 92.50 190 ALA A CA 1
ATOM 1500 C C . ALA A 1 190 ? -8.653 1.805 15.929 1.00 92.50 190 ALA A C 1
ATOM 1502 O O . ALA A 1 190 ? -9.489 1.311 16.693 1.00 92.50 190 ALA A O 1
ATOM 1503 N N . PRO A 1 191 ? -7.904 2.864 16.310 1.00 92.19 191 PRO A N 1
ATOM 1504 C CA . PRO A 1 191 ? -8.104 3.563 17.582 1.00 92.19 191 PRO A CA 1
ATOM 1505 C C . PRO A 1 191 ? -9.528 4.057 17.794 1.00 92.19 191 PRO A C 1
ATOM 1507 O O . PRO A 1 191 ? -10.100 3.862 18.871 1.00 92.19 191 PRO A O 1
ATOM 1510 N N . VAL A 1 192 ? -10.145 4.633 16.761 1.00 93.88 192 VAL A N 1
ATOM 1511 C CA . VAL A 1 192 ? -11.535 5.097 16.838 1.00 93.88 192 VAL A CA 1
ATOM 1512 C C . VAL A 1 192 ? -12.491 3.919 17.044 1.00 93.88 192 VAL A C 1
ATOM 1514 O O . VAL A 1 192 ? -13.388 3.983 17.892 1.00 93.88 192 VAL A O 1
ATOM 1517 N N . ALA A 1 193 ? -12.307 2.824 16.306 1.00 93.75 193 ALA A N 1
ATOM 1518 C CA . ALA A 1 193 ? -13.107 1.612 16.439 1.00 93.75 193 ALA A CA 1
ATOM 1519 C C . ALA A 1 193 ? -12.963 0.994 17.836 1.00 93.75 193 ALA A C 1
ATOM 1521 O O . ALA A 1 193 ? -13.971 0.701 18.483 1.00 93.75 193 ALA A O 1
ATOM 1522 N N . TRP A 1 194 ? -11.732 0.863 18.329 1.00 92.50 194 TRP A N 1
ATOM 1523 C CA . TRP A 1 194 ? -11.425 0.319 19.648 1.00 92.50 194 TRP A CA 1
ATOM 1524 C C . TRP A 1 194 ? -12.049 1.155 20.767 1.00 92.50 194 TRP A C 1
ATOM 1526 O O . TRP A 1 194 ? -12.743 0.622 21.635 1.00 92.50 194 TRP A O 1
ATOM 1536 N N . TRP A 1 195 ? -11.907 2.481 20.700 1.00 92.19 195 TRP A N 1
ATOM 1537 C CA . TRP A 1 195 ? -12.525 3.402 21.653 1.00 92.19 195 TRP A CA 1
ATOM 1538 C C . TRP A 1 195 ? -14.053 3.269 21.686 1.00 92.19 195 TRP A C 1
ATOM 1540 O O . TRP A 1 195 ? -14.666 3.224 22.757 1.00 92.19 195 TRP A O 1
ATOM 1550 N N . ARG A 1 196 ? -14.691 3.153 20.512 1.00 92.00 196 ARG A N 1
ATOM 1551 C CA . ARG A 1 196 ? -16.143 2.930 20.408 1.00 92.00 196 ARG A CA 1
ATOM 1552 C C . ARG A 1 196 ? -16.564 1.583 20.991 1.00 92.00 196 ARG A C 1
ATOM 1554 O O . ARG A 1 196 ? -17.611 1.525 21.634 1.00 92.00 196 ARG A O 1
ATOM 1561 N N . GLN A 1 197 ? -15.787 0.524 20.771 1.00 90.00 197 GLN A N 1
ATOM 1562 C CA . GLN A 1 197 ? -16.051 -0.803 21.338 1.00 90.00 197 GLN A CA 1
ATOM 1563 C C . GLN A 1 197 ? -15.955 -0.766 22.866 1.00 90.00 197 GLN A C 1
ATOM 1565 O O . GLN A 1 197 ? -16.928 -1.109 23.534 1.00 90.00 197 GLN A O 1
ATOM 1570 N N . ARG A 1 198 ? -14.877 -0.193 23.415 1.00 88.75 198 ARG A N 1
ATOM 1571 C CA . ARG A 1 198 ? -14.682 -0.043 24.865 1.00 88.75 198 ARG A CA 1
ATOM 1572 C C . ARG A 1 198 ? -15.816 0.731 25.540 1.00 88.75 198 ARG A C 1
ATOM 1574 O O . ARG A 1 198 ? -16.306 0.319 26.585 1.00 88.75 198 ARG A O 1
ATOM 1581 N N . ARG A 1 199 ? -16.291 1.824 24.926 1.00 89.44 199 ARG A N 1
ATOM 1582 C CA . ARG A 1 199 ? -17.450 2.584 25.435 1.00 89.44 199 ARG A CA 1
ATOM 1583 C C . ARG A 1 199 ? -18.756 1.791 25.400 1.00 89.44 199 ARG A C 1
ATOM 1585 O O . ARG A 1 199 ? -19.613 2.012 26.248 1.00 89.44 199 ARG A O 1
ATOM 1592 N N . ARG A 1 200 ? -18.950 0.923 24.402 1.00 86.81 200 ARG A N 1
ATOM 1593 C CA . ARG A 1 200 ? -2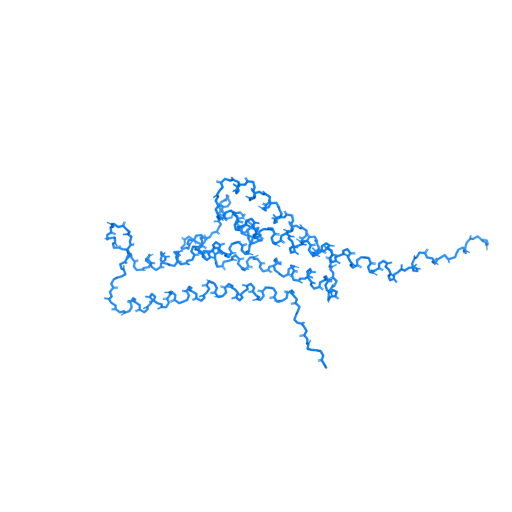0.143 0.066 24.315 1.00 86.81 200 ARG A CA 1
ATOM 1594 C C . ARG A 1 200 ? -20.117 -1.028 25.369 1.00 86.81 200 ARG A C 1
ATOM 1596 O O . ARG A 1 200 ? -21.151 -1.268 25.978 1.00 86.81 200 ARG A O 1
ATOM 1603 N N . ASP A 1 201 ? -18.961 -1.646 25.583 1.00 86.25 201 ASP A N 1
ATOM 1604 C CA . ASP A 1 201 ? -18.799 -2.685 26.597 1.00 86.25 201 ASP A CA 1
ATOM 1605 C C . ASP A 1 201 ? -18.9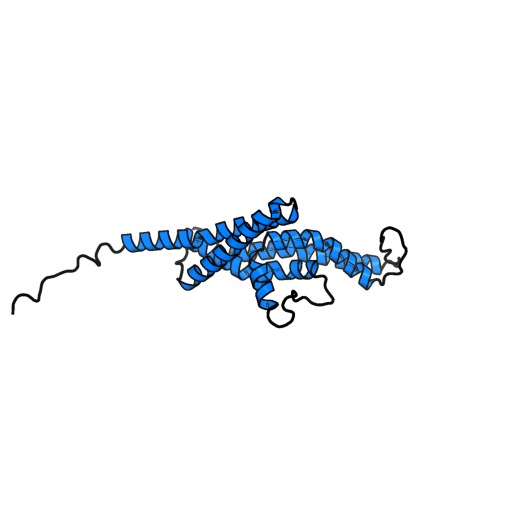88 -2.085 28.008 1.00 86.25 201 ASP A C 1
ATOM 1607 O O . ASP A 1 201 ? -19.805 -2.587 28.770 1.00 86.25 201 ASP A O 1
ATOM 1611 N N . ALA A 1 202 ? -18.415 -0.907 28.295 1.00 84.75 202 ALA A N 1
ATOM 1612 C CA . ALA A 1 202 ? -18.631 -0.196 29.565 1.00 84.75 202 ALA A CA 1
ATOM 1613 C C . ALA A 1 202 ? -20.096 0.215 29.829 1.00 84.75 202 ALA A C 1
ATOM 1615 O O . ALA A 1 202 ? -20.503 0.353 30.975 1.00 84.75 202 ALA A O 1
ATOM 1616 N N . ARG A 1 203 ? -20.906 0.429 28.781 1.00 83.56 203 ARG A N 1
ATOM 1617 C CA . ARG A 1 203 ? -22.351 0.704 28.919 1.00 83.56 203 ARG A CA 1
ATOM 1618 C C . ARG A 1 203 ? -23.191 -0.557 29.116 1.00 83.56 203 ARG A C 1
ATOM 1620 O O . ARG A 1 203 ? -24.344 -0.438 29.514 1.00 83.56 203 ARG A O 1
ATOM 1627 N N . ARG A 1 204 ? -22.664 -1.731 28.756 1.00 79.38 204 ARG A N 1
ATOM 1628 C CA . ARG A 1 204 ? -23.360 -3.019 28.885 1.00 79.38 204 ARG A CA 1
ATOM 1629 C C . ARG A 1 204 ? -23.164 -3.660 30.257 1.00 79.38 204 ARG A C 1
ATOM 1631 O O . ARG A 1 204 ? -24.060 -4.388 30.660 1.00 79.38 204 ARG A O 1
ATOM 1638 N N . ASP A 1 205 ? -22.094 -3.307 30.972 1.00 65.94 205 ASP A N 1
ATOM 1639 C CA . ASP A 1 205 ? -21.839 -3.722 32.359 1.00 65.94 205 ASP A CA 1
ATOM 1640 C C . ASP A 1 205 ? -22.007 -2.566 33.375 1.00 65.94 205 ASP A C 1
ATOM 1642 O O . ASP A 1 205 ? -21.031 -2.133 33.985 1.00 65.94 205 ASP A O 1
ATOM 1646 N N . PRO A 1 206 ? -23.224 -2.035 33.609 1.00 57.19 206 PRO A N 1
ATOM 1647 C CA . PRO A 1 206 ? -23.457 -1.118 34.726 1.00 57.19 206 PRO A CA 1
ATOM 1648 C C . PRO A 1 206 ? -23.541 -1.832 36.092 1.00 57.19 206 PRO A C 1
ATOM 1650 O O . PRO A 1 206 ? -23.494 -1.165 37.116 1.00 57.19 206 PRO A O 1
ATOM 1653 N N . LEU A 1 207 ? -23.650 -3.170 36.129 1.00 56.25 207 LEU A N 1
ATOM 1654 C CA . LEU A 1 207 ? -23.962 -3.949 37.343 1.00 56.25 207 LEU A CA 1
ATOM 1655 C C . LEU A 1 207 ? -22.773 -4.698 37.970 1.00 56.25 207 LEU A C 1
ATOM 1657 O O . LEU A 1 207 ? -22.928 -5.295 39.029 1.00 56.25 207 LEU A O 1
ATOM 1661 N N . SER A 1 208 ? -21.571 -4.653 37.386 1.00 54.31 208 SER A N 1
ATOM 1662 C CA . SER A 1 208 ? -20.377 -5.256 38.009 1.00 54.31 208 SER A CA 1
ATOM 1663 C C . SER A 1 208 ? -19.746 -4.381 39.106 1.00 54.31 208 SER A C 1
ATOM 1665 O O . SER A 1 208 ? -18.718 -4.755 39.660 1.00 54.31 208 SER A O 1
ATOM 1667 N N . GLY A 1 209 ? -20.334 -3.213 39.398 1.00 52.69 209 GLY A N 1
ATOM 1668 C CA . GLY A 1 209 ? -19.908 -2.291 40.459 1.00 52.69 209 GLY A CA 1
ATOM 1669 C C . GLY A 1 209 ? -20.867 -2.174 41.652 1.00 52.69 209 GLY A C 1
ATOM 1670 O O . GLY A 1 209 ? -20.515 -1.502 42.612 1.00 52.69 209 GLY A O 1
ATOM 1671 N N . GLU A 1 210 ? -22.040 -2.821 41.623 1.00 50.19 210 GLU A N 1
ATOM 1672 C CA . GLU A 1 210 ? -23.067 -2.736 42.687 1.00 50.19 210 GLU A CA 1
ATOM 1673 C C . GLU A 1 210 ? -23.556 -4.117 43.167 1.00 50.19 210 GLU A C 1
ATOM 1675 O O . GLU A 1 210 ? -24.695 -4.282 43.595 1.00 50.19 210 GLU A O 1
ATOM 1680 N N . ALA A 1 211 ? -22.692 -5.133 43.132 1.00 47.97 211 ALA A N 1
ATOM 1681 C CA . ALA A 1 211 ? -22.910 -6.364 43.892 1.00 47.97 211 ALA A CA 1
ATOM 1682 C C . ALA A 1 211 ? -22.072 -6.330 45.180 1.00 47.97 211 ALA A C 1
ATOM 1684 O O . ALA A 1 211 ? -21.099 -7.065 45.326 1.00 47.97 211 ALA A O 1
ATOM 1685 N N . GLU A 1 212 ? -22.438 -5.443 46.106 1.00 62.62 212 GLU A N 1
ATOM 1686 C CA . GLU A 1 212 ? -22.169 -5.664 47.531 1.00 62.62 212 GLU A CA 1
ATOM 1687 C C . GLU A 1 212 ? -23.251 -6.629 48.062 1.00 62.62 212 GLU A C 1
ATOM 1689 O O . GLU A 1 212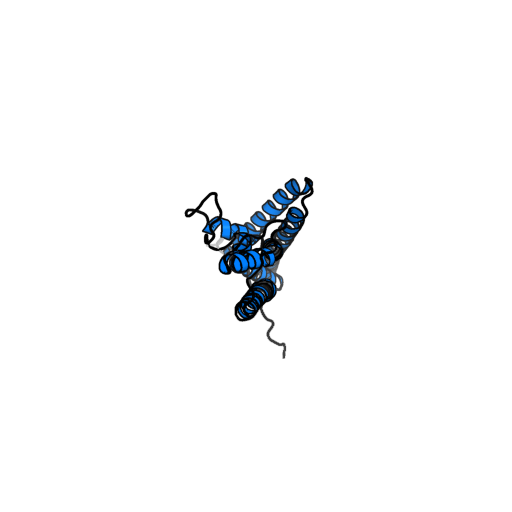 ? -24.400 -6.571 47.614 1.00 62.62 212 GLU A O 1
ATOM 1694 N N . PRO A 1 213 ? -22.932 -7.510 49.023 1.00 52.56 213 PRO A N 1
ATOM 1695 C CA . PRO A 1 213 ? -23.368 -7.122 50.356 1.00 52.56 213 PRO A CA 1
ATOM 1696 C C . PRO A 1 213 ? -22.341 -7.451 51.441 1.00 52.56 213 PRO A C 1
ATOM 1698 O O . PRO A 1 213 ? -21.886 -8.581 51.585 1.00 52.56 213 PRO A O 1
ATOM 1701 N N . ALA A 1 214 ? -22.040 -6.435 52.245 1.00 55.72 214 ALA A N 1
ATOM 1702 C CA . ALA A 1 214 ? -22.066 -6.442 53.705 1.00 55.72 214 ALA A CA 1
ATOM 1703 C C . ALA A 1 214 ? -22.574 -7.740 54.388 1.00 55.72 214 ALA A C 1
ATOM 1705 O O . ALA A 1 214 ? -23.646 -7.751 54.990 1.00 55.72 214 ALA A O 1
ATOM 1706 N N . LEU A 1 215 ? -21.791 -8.819 54.350 1.00 53.69 215 LEU A N 1
ATOM 1707 C CA . LEU A 1 215 ? -22.055 -10.068 55.076 1.00 53.69 215 LEU A CA 1
ATOM 1708 C C . LEU A 1 215 ? -20.769 -10.656 55.672 1.00 53.69 215 LEU A C 1
ATOM 1710 O O . LEU A 1 215 ? -20.489 -11.831 55.513 1.00 53.69 215 LEU A O 1
ATOM 1714 N N . ASP A 1 216 ? -19.990 -9.831 56.375 1.00 50.88 216 ASP A N 1
ATOM 1715 C CA . ASP A 1 216 ? -19.008 -10.348 57.350 1.00 50.88 216 ASP A CA 1
ATOM 1716 C C . ASP A 1 216 ? -18.822 -9.433 58.575 1.00 50.88 216 ASP A C 1
ATOM 1718 O O . ASP A 1 216 ? -17.863 -9.523 59.337 1.00 50.88 216 ASP A O 1
ATOM 1722 N N . ARG A 1 217 ? -19.795 -8.548 58.825 1.00 51.28 217 ARG A N 1
ATOM 1723 C CA . ARG A 1 217 ? -19.986 -7.943 60.147 1.00 51.28 217 ARG A CA 1
ATOM 1724 C C . ARG A 1 217 ? -21.232 -8.566 60.749 1.00 51.28 217 ARG A C 1
ATOM 1726 O O . ARG A 1 217 ? -22.298 -7.990 60.582 1.00 51.28 217 ARG A O 1
ATOM 1733 N N . LEU A 1 218 ? -21.088 -9.748 61.350 1.00 55.44 218 LEU A N 1
ATOM 1734 C CA . LEU A 1 218 ? -21.868 -10.304 62.473 1.00 55.44 218 LEU A CA 1
ATOM 1735 C C . LEU A 1 218 ? -21.769 -11.845 62.475 1.00 55.44 218 LEU A C 1
ATOM 1737 O O . LEU A 1 218 ? -22.709 -12.522 62.067 1.00 55.44 218 LEU A O 1
ATOM 1741 N N . SER A 1 219 ? -20.655 -12.381 62.981 1.00 54.06 219 SER A N 1
ATOM 1742 C CA . SER A 1 219 ? -20.617 -13.581 63.841 1.00 54.06 219 SER A CA 1
ATOM 1743 C C . SER A 1 219 ? -19.233 -13.746 64.452 1.00 54.06 219 SER A C 1
ATOM 1745 O O . SER A 1 219 ? -18.278 -13.876 63.656 1.00 54.06 219 SER A O 1
#

Radius of gyration: 25.37 Å; Cα contacts (8 Å, |Δi|>4): 215; chains: 1; bounding box: 57×36×103 Å

Organism: NCBI:txid863522